Protein AF-A0A928HNW1-F1 (afdb_monomer_lite)

Foldseek 3Di:
DPDAPPVLVPWDADDLVRQDDCVLFVVLLVLLVCLDPLNVCCVCCVVPPANRHQCLVPPVSVVVVVVVVVVCCCVPPCPPQVVQCSVRSTPSLSVCCVVLNRVGSCVPVNVVVVVVVVVVLLSVLLVQLQVVQCVVVVDDGDSVCCCVVPVPSSCVSSVVSSVVVVVVVVVHPVVVRVCSNCVSVVSVVVVVVVCVVCVVCSVVDDSVVRGPPDDPDPPDPPDPDDDDPDDDDDDDDDDDDDD

Radius of gyration: 26.3 Å; chains: 1; bounding box: 69×81×68 Å

Secondary structure (DSSP, 8-state):
-PPPPHHHHT-PPPPGGG---GGGTHHHHHHHHHTSHHHHHHHHHTTSSSTTGGGGG-HHHHHHHHHHHHHHHIIIIIIIIIHHHHHH-S-HHHHTHHHHHHHHHIIIIIIIHHHHHHHHHHHHHHHHHHHHHHHHHT----HHHHHHH-HHHHHHHHHHHHHHHHHHHHH-HHHHHHHHHHTTHHHHHHHHHHHHHHGGGSTT--GGGTT-S--------------PPP--PPPP-------

Sequence (243 aa):
MANLPDYVAMAKPNALENRAPWWTNTAQTLAGVMLWVGFWNAIPMSGAGNASGLLSCGLGTAIAALVLAAFLCHILFYLIPGKLGMQTGHPLYIVGTSTYGVNGGFLMPGFLMGVLQFGWLAVNSWWAGILLTAPIMGCEATAEQVVKNYPAMFFGISIGWAVVAAFVGLKGIKYVAKIATFFPLIPLTVLIVMFAKTAGGLGDFDASKIGVAAVAEPAAVEAPAETAPAETAPIASEATADE

Structure (mmCIF, N/CA/C/O backbone):
data_AF-A0A928HNW1-F1
#
_entry.id   AF-A0A928HNW1-F1
#
loop_
_atom_site.group_PDB
_atom_site.id
_atom_site.type_symbol
_atom_site.label_atom_id
_atom_site.label_alt_id
_atom_site.label_comp_id
_atom_site.label_asym_id
_atom_site.label_entity_id
_atom_site.label_seq_id
_atom_site.pdbx_PDB_ins_code
_atom_site.Cartn_x
_atom_site.Cartn_y
_atom_site.Cartn_z
_atom_site.occupancy
_atom_site.B_iso_or_equiv
_atom_site.auth_seq_id
_atom_site.auth_comp_id
_atom_site.auth_asym_id
_atom_site.auth_atom_id
_atom_site.pdbx_PDB_model_num
ATOM 1 N N . MET A 1 1 ? -27.144 8.716 31.402 1.00 45.19 1 MET A N 1
ATOM 2 C CA . MET A 1 1 ? -26.011 8.065 30.712 1.00 45.19 1 MET A CA 1
ATOM 3 C C . MET A 1 1 ? -26.167 8.361 29.234 1.00 45.19 1 MET A C 1
ATOM 5 O O . MET A 1 1 ? -27.186 7.979 28.677 1.00 45.19 1 MET A O 1
ATOM 9 N N . ALA A 1 2 ? -25.263 9.136 28.636 1.00 54.50 2 ALA A N 1
ATOM 10 C CA . ALA A 1 2 ? -25.314 9.385 27.197 1.00 54.50 2 ALA A CA 1
ATOM 11 C C . ALA A 1 2 ? -25.045 8.058 26.471 1.00 54.50 2 ALA A C 1
ATOM 13 O O . ALA A 1 2 ? -24.022 7.426 26.730 1.00 54.50 2 ALA A O 1
ATOM 14 N N . ASN A 1 3 ? -25.980 7.615 25.627 1.00 74.50 3 ASN A N 1
ATOM 15 C CA . ASN A 1 3 ? -25.788 6.423 24.805 1.00 74.50 3 ASN A CA 1
ATOM 16 C C . ASN A 1 3 ? -24.632 6.683 23.836 1.00 74.50 3 ASN A C 1
ATOM 18 O O . ASN A 1 3 ? -24.689 7.596 23.013 1.00 74.50 3 ASN A O 1
ATOM 22 N N . LEU A 1 4 ? -23.563 5.902 23.978 1.00 73.69 4 LEU A N 1
ATOM 23 C CA . LEU A 1 4 ? -22.453 5.884 23.033 1.00 73.69 4 LEU A CA 1
ATOM 24 C C . LEU A 1 4 ? -22.960 5.340 21.690 1.00 73.69 4 LEU A C 1
ATOM 26 O O . LEU A 1 4 ? -23.742 4.389 21.702 1.00 73.69 4 LEU A O 1
ATOM 30 N N . PRO A 1 5 ? -22.515 5.879 20.542 1.00 79.44 5 PRO A N 1
ATOM 31 C CA . PRO A 1 5 ? -22.856 5.301 19.249 1.00 79.44 5 PRO A CA 1
ATOM 32 C C . PRO A 1 5 ? -22.416 3.843 19.134 1.00 79.44 5 PRO A C 1
ATOM 34 O O . PRO A 1 5 ? -21.345 3.467 19.624 1.00 79.44 5 PRO A O 1
ATOM 37 N N . ASP A 1 6 ? -23.218 3.044 18.430 1.00 80.44 6 ASP A N 1
ATOM 38 C CA . ASP A 1 6 ? -23.079 1.584 18.378 1.00 80.44 6 ASP A CA 1
ATOM 39 C C . ASP A 1 6 ? -21.678 1.128 17.951 1.00 80.44 6 ASP A C 1
ATOM 41 O O . ASP A 1 6 ? -21.142 0.164 18.494 1.00 80.44 6 ASP A O 1
ATOM 45 N N . TYR A 1 7 ? -21.024 1.847 17.032 1.00 73.88 7 TYR A N 1
ATOM 46 C CA . TYR A 1 7 ? -19.678 1.490 16.571 1.00 73.88 7 TYR A CA 1
ATOM 47 C C . TYR A 1 7 ? -18.598 1.629 17.663 1.00 73.88 7 TYR A C 1
ATOM 49 O O . TYR A 1 7 ? -17.595 0.917 17.613 1.00 73.88 7 TYR A O 1
ATOM 57 N N . VAL A 1 8 ? -18.797 2.509 18.654 1.00 76.31 8 VAL A N 1
ATOM 58 C CA . VAL A 1 8 ? -17.925 2.636 19.835 1.00 76.31 8 VAL A CA 1
ATOM 59 C C . VAL A 1 8 ? -18.339 1.631 20.903 1.00 76.31 8 VAL A C 1
ATOM 61 O O . VAL A 1 8 ? -17.483 0.980 21.494 1.00 76.31 8 VAL A O 1
ATOM 64 N N . ALA A 1 9 ? -19.644 1.452 21.119 1.00 78.31 9 ALA A N 1
ATOM 65 C CA . ALA A 1 9 ? -20.173 0.529 22.122 1.00 78.31 9 ALA A CA 1
ATOM 66 C C . ALA A 1 9 ? -19.839 -0.946 21.819 1.00 78.31 9 ALA A C 1
ATOM 68 O O . ALA A 1 9 ? -19.618 -1.740 22.733 1.00 78.31 9 ALA A O 1
ATOM 69 N N . MET A 1 10 ? -19.755 -1.316 20.538 1.00 79.12 10 MET A N 1
ATOM 70 C CA . MET A 1 10 ? -19.387 -2.666 20.094 1.00 79.12 10 MET A CA 1
ATOM 71 C C . MET A 1 10 ? -17.871 -2.896 20.006 1.00 79.12 10 MET A C 1
ATOM 73 O O . MET A 1 10 ? -17.437 -4.030 19.780 1.00 79.12 10 MET A O 1
ATOM 77 N N . ALA A 1 11 ? -17.047 -1.855 20.166 1.00 78.25 11 ALA A N 1
ATOM 78 C CA . ALA A 1 11 ? -15.604 -1.969 20.010 1.00 78.25 11 ALA A CA 1
ATOM 79 C C . ALA A 1 11 ? -14.989 -2.758 21.173 1.00 78.25 11 ALA A C 1
ATOM 81 O O . ALA A 1 11 ? -14.800 -2.242 22.272 1.00 78.25 11 ALA A O 1
ATOM 82 N N . LYS A 1 12 ? -14.617 -4.015 20.918 1.00 80.12 12 LYS A N 1
ATOM 83 C CA . LYS A 1 12 ? -13.872 -4.844 21.872 1.00 80.12 12 LYS A CA 1
ATOM 84 C C . LYS A 1 12 ? -12.391 -4.879 21.494 1.00 80.12 12 LYS A C 1
ATOM 86 O O . LYS A 1 12 ? -12.086 -5.138 20.327 1.00 80.12 12 LYS A O 1
ATOM 91 N N . PRO A 1 13 ? -11.472 -4.630 22.441 1.00 82.25 13 PRO A N 1
ATOM 92 C CA . PRO A 1 13 ? -10.051 -4.748 22.161 1.00 82.25 13 PRO A CA 1
ATOM 93 C C . PRO A 1 13 ? -9.706 -6.205 21.867 1.00 82.25 13 PRO A C 1
ATOM 95 O O . PRO A 1 13 ? -10.217 -7.124 22.513 1.00 82.25 13 PRO A O 1
ATOM 98 N N . ASN A 1 14 ? -8.800 -6.428 20.919 1.00 80.50 14 ASN A N 1
ATOM 99 C CA . ASN A 1 14 ? -8.256 -7.760 20.705 1.00 80.50 14 ASN A CA 1
ATOM 100 C C . ASN A 1 14 ? -7.391 -8.158 21.915 1.00 80.50 14 ASN A C 1
ATOM 102 O O . ASN A 1 14 ? -6.484 -7.408 22.300 1.00 80.50 14 ASN A O 1
ATOM 106 N N . ALA A 1 15 ? -7.668 -9.320 22.514 1.00 81.81 15 ALA A N 1
ATOM 107 C CA . ALA A 1 15 ? -6.929 -9.833 23.667 1.00 81.81 15 ALA A CA 1
ATOM 108 C C . ALA A 1 15 ? -5.436 -9.979 23.342 1.00 81.81 15 ALA A C 1
ATOM 110 O O . ALA A 1 15 ? -5.075 -10.265 22.202 1.00 81.81 15 ALA A O 1
ATOM 111 N N . LEU A 1 16 ? -4.568 -9.778 24.336 1.00 77.06 16 LEU A N 1
ATOM 112 C CA . LEU A 1 16 ? -3.114 -9.745 24.138 1.00 77.06 16 LEU A CA 1
ATOM 113 C C . LEU A 1 16 ? -2.577 -11.080 23.593 1.00 77.06 16 LEU A C 1
ATOM 115 O O . LEU A 1 16 ? -1.729 -11.081 22.710 1.00 77.06 16 LEU A O 1
ATOM 119 N N . GLU A 1 17 ? -3.170 -12.193 24.023 1.00 80.69 17 GLU A N 1
ATOM 120 C CA . GLU A 1 17 ? -2.882 -13.557 23.551 1.00 80.69 17 GLU A CA 1
ATOM 121 C C . GLU A 1 17 ? -3.182 -13.762 22.054 1.00 80.69 17 GLU A C 1
ATOM 123 O O . GLU A 1 17 ? -2.537 -14.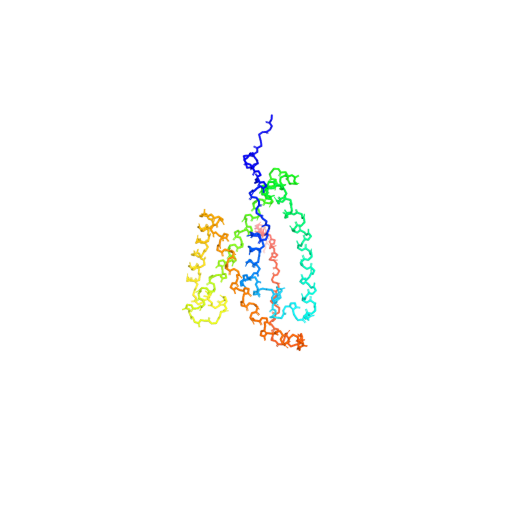565 21.386 1.00 80.69 17 GLU A O 1
ATOM 128 N N . ASN A 1 18 ? -4.122 -12.988 21.500 1.00 79.69 18 ASN A N 1
ATOM 129 C CA . ASN A 1 18 ? -4.507 -13.034 20.088 1.00 79.69 18 ASN A CA 1
ATOM 130 C C . ASN A 1 18 ? -3.710 -12.041 19.222 1.00 79.69 18 ASN A C 1
ATOM 132 O O . ASN A 1 18 ? -3.979 -11.915 18.021 1.00 79.69 18 ASN A O 1
ATOM 136 N N . ARG A 1 19 ? -2.768 -11.286 19.807 1.00 77.62 19 ARG A N 1
ATOM 137 C CA . ARG A 1 19 ? -1.927 -10.325 19.082 1.00 77.62 19 ARG A CA 1
ATOM 138 C C . ARG A 1 19 ? -0.664 -11.032 18.614 1.00 77.62 19 ARG A C 1
ATOM 140 O O . ARG A 1 19 ? 0.242 -11.308 19.390 1.00 77.62 19 ARG A O 1
ATOM 147 N N . ALA A 1 20 ? -0.603 -11.313 17.320 1.00 74.50 20 ALA A N 1
ATOM 148 C CA . ALA A 1 20 ? 0.592 -11.888 16.729 1.00 74.50 20 ALA A CA 1
ATOM 149 C C . ALA A 1 20 ? 1.731 -10.850 16.655 1.00 74.50 20 ALA A C 1
ATOM 151 O O . ALA A 1 20 ? 1.466 -9.655 16.471 1.00 74.50 20 ALA A O 1
ATOM 152 N N . PRO A 1 21 ? 2.999 -11.286 16.731 1.00 77.19 21 PRO A N 1
ATOM 153 C CA . PRO A 1 21 ? 4.135 -10.394 16.565 1.00 77.19 21 PRO A CA 1
ATOM 154 C C . PRO A 1 21 ? 4.162 -9.722 15.189 1.00 77.19 21 PRO A C 1
ATOM 156 O O . PRO A 1 21 ? 3.815 -10.335 14.175 1.00 77.19 21 PRO A O 1
ATOM 159 N N . TRP A 1 22 ? 4.650 -8.481 15.133 1.00 75.00 22 TRP A N 1
ATOM 160 C CA . TRP A 1 22 ? 4.620 -7.655 13.918 1.00 75.00 22 TRP A CA 1
ATOM 161 C C . TRP A 1 22 ? 5.319 -8.304 12.707 1.00 75.00 22 TRP A C 1
ATOM 163 O O . TRP A 1 22 ? 4.866 -8.125 11.576 1.00 75.00 22 TRP A O 1
ATOM 173 N N . TRP A 1 23 ? 6.368 -9.104 12.933 1.00 68.25 23 TRP A N 1
ATOM 174 C CA . TRP A 1 23 ? 7.117 -9.798 11.877 1.00 68.25 23 TRP A CA 1
ATOM 175 C C . TRP A 1 23 ? 6.329 -10.922 11.191 1.00 68.25 23 TRP A C 1
ATOM 177 O O . TRP A 1 23 ? 6.651 -11.292 10.066 1.00 68.25 23 TRP A O 1
ATOM 187 N N . THR A 1 24 ? 5.291 -11.455 11.840 1.00 72.06 24 THR A N 1
ATOM 188 C CA . THR A 1 24 ? 4.495 -12.574 11.300 1.00 72.06 24 THR A CA 1
ATOM 189 C C . THR A 1 24 ? 3.326 -12.137 10.423 1.00 72.06 24 THR A C 1
ATOM 191 O O . THR A 1 24 ? 2.854 -12.937 9.629 1.00 72.06 24 THR A O 1
ATOM 194 N N . ASN A 1 25 ? 2.877 -10.883 10.537 1.00 71.75 25 ASN A N 1
ATOM 195 C CA . ASN A 1 25 ? 1.702 -10.381 9.816 1.00 71.75 25 ASN A CA 1
ATOM 196 C C . ASN A 1 25 ? 2.001 -9.058 9.099 1.00 71.75 25 ASN A C 1
ATOM 198 O O . ASN A 1 25 ? 1.983 -8.969 7.869 1.00 71.75 25 ASN A O 1
ATOM 202 N N . THR A 1 26 ? 2.300 -8.014 9.874 1.00 72.44 26 THR A N 1
ATOM 203 C CA . THR A 1 26 ? 2.423 -6.642 9.369 1.00 72.44 26 THR A CA 1
ATOM 204 C C . THR A 1 26 ? 3.630 -6.478 8.452 1.00 72.44 26 THR A C 1
ATOM 206 O O . THR A 1 26 ? 3.503 -5.895 7.379 1.00 72.44 26 THR A O 1
ATOM 209 N N . ALA A 1 27 ? 4.785 -7.029 8.837 1.00 72.50 27 ALA A N 1
ATOM 210 C CA . ALA A 1 27 ? 6.018 -6.912 8.059 1.00 72.50 27 ALA A CA 1
ATOM 211 C C . ALA A 1 27 ? 5.881 -7.512 6.656 1.00 72.50 27 ALA A C 1
ATOM 213 O O . ALA A 1 27 ? 6.277 -6.889 5.678 1.00 72.50 27 ALA A O 1
ATOM 214 N N . GLN A 1 28 ? 5.277 -8.697 6.557 1.00 73.56 28 GLN A N 1
ATOM 215 C CA . GLN A 1 28 ? 5.099 -9.406 5.290 1.00 73.56 28 GLN A CA 1
ATOM 216 C C . GLN A 1 28 ? 4.134 -8.665 4.365 1.00 73.56 28 GLN A C 1
ATOM 218 O O . GLN A 1 28 ? 4.417 -8.492 3.184 1.00 73.56 28 GLN A O 1
ATOM 223 N N . THR A 1 29 ? 3.027 -8.164 4.916 1.00 73.38 29 THR A N 1
ATOM 224 C CA . THR A 1 29 ? 2.036 -7.408 4.139 1.00 73.38 29 THR A CA 1
ATOM 225 C C . THR A 1 29 ? 2.626 -6.093 3.627 1.00 73.38 29 THR A C 1
ATOM 227 O O . THR A 1 29 ? 2.460 -5.761 2.455 1.00 73.38 29 THR A O 1
ATOM 230 N N . LEU A 1 30 ? 3.375 -5.369 4.470 1.00 73.06 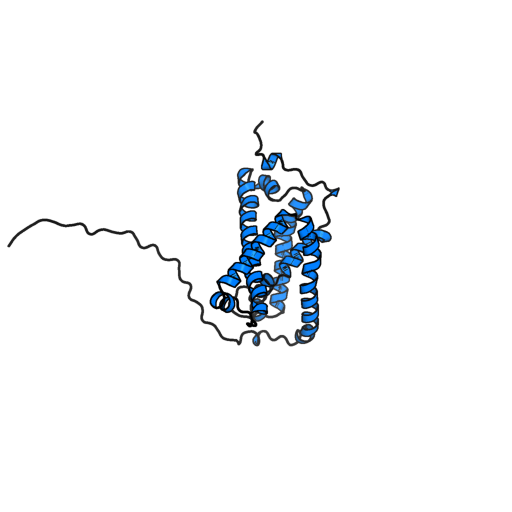30 LEU A N 1
ATOM 231 C CA . LEU A 1 30 ? 4.074 -4.147 4.063 1.00 73.06 30 LEU A CA 1
ATOM 232 C C . LEU A 1 30 ? 5.156 -4.432 3.022 1.00 73.06 30 LEU A C 1
ATOM 234 O O . LEU A 1 30 ? 5.229 -3.721 2.025 1.00 73.06 30 LEU A O 1
ATOM 238 N N . ALA A 1 31 ? 5.953 -5.487 3.209 1.00 75.44 31 ALA A N 1
ATOM 239 C CA . ALA A 1 31 ? 6.931 -5.915 2.217 1.00 75.44 31 ALA A CA 1
ATOM 240 C C . ALA A 1 31 ? 6.250 -6.248 0.884 1.00 75.44 31 ALA A C 1
ATOM 242 O O . ALA A 1 31 ? 6.748 -5.851 -0.159 1.00 75.44 31 ALA A O 1
ATOM 243 N N . GLY A 1 32 ? 5.083 -6.895 0.901 1.00 74.75 32 GLY A N 1
ATOM 244 C CA . GLY A 1 32 ? 4.294 -7.163 -0.301 1.00 74.75 32 GLY A CA 1
ATOM 245 C C . GLY A 1 32 ? 3.853 -5.910 -1.047 1.00 74.75 32 GLY A C 1
ATOM 246 O O . GLY A 1 32 ? 4.024 -5.846 -2.261 1.00 74.75 32 GLY A O 1
ATOM 247 N N . VAL A 1 33 ? 3.344 -4.902 -0.333 1.00 74.75 33 VAL A N 1
ATOM 248 C CA . VAL A 1 33 ? 2.989 -3.607 -0.940 1.00 74.75 33 VAL A CA 1
ATOM 249 C C . VAL A 1 33 ? 4.225 -2.932 -1.525 1.00 74.75 33 VAL A C 1
ATOM 251 O O . VAL A 1 33 ? 4.187 -2.464 -2.659 1.00 74.75 33 VAL A O 1
ATOM 254 N N . MET A 1 34 ? 5.330 -2.930 -0.777 1.00 73.25 34 MET A N 1
ATOM 255 C CA . MET A 1 34 ? 6.581 -2.332 -1.233 1.00 73.25 34 MET A CA 1
ATOM 256 C C . MET A 1 34 ? 7.143 -3.074 -2.440 1.00 73.25 34 MET A C 1
ATOM 258 O O . MET A 1 34 ? 7.690 -2.425 -3.306 1.00 73.25 34 MET A O 1
ATOM 262 N N . LEU A 1 35 ? 6.996 -4.400 -2.535 1.00 76.00 35 LEU A N 1
ATOM 263 C CA . LEU A 1 35 ? 7.494 -5.258 -3.621 1.00 76.00 35 LEU A CA 1
ATOM 264 C C . LEU A 1 35 ? 6.585 -5.316 -4.856 1.00 76.00 35 LEU A C 1
ATOM 266 O O . LEU A 1 35 ? 6.917 -5.976 -5.841 1.00 76.00 35 LEU A O 1
ATOM 270 N N . TRP A 1 36 ? 5.449 -4.630 -4.823 1.00 78.44 36 TRP A N 1
ATOM 271 C CA . TRP A 1 36 ? 4.496 -4.634 -5.918 1.00 78.44 36 TRP A CA 1
ATOM 272 C C . TRP A 1 36 ? 4.960 -3.770 -7.104 1.00 78.44 36 TRP A C 1
ATOM 274 O O . TRP A 1 36 ? 5.518 -2.688 -6.934 1.00 78.44 36 TRP A O 1
ATOM 284 N N . VAL A 1 37 ? 4.704 -4.242 -8.329 1.00 69.88 37 VAL A N 1
ATOM 285 C CA . VAL A 1 37 ? 5.249 -3.663 -9.573 1.00 69.88 37 VAL A CA 1
ATOM 286 C C . VAL A 1 37 ? 4.835 -2.204 -9.782 1.00 69.88 37 VAL A C 1
ATOM 288 O O . VAL A 1 37 ? 5.669 -1.392 -10.171 1.00 69.88 37 VAL A O 1
ATOM 291 N N . GLY A 1 38 ? 3.582 -1.843 -9.485 1.00 68.75 38 GLY A N 1
ATOM 292 C CA . GLY A 1 38 ? 3.128 -0.453 -9.609 1.00 68.75 38 GLY A CA 1
ATOM 293 C C . GLY A 1 38 ? 3.845 0.501 -8.646 1.00 68.75 38 GLY A C 1
ATOM 294 O O . GLY A 1 38 ? 4.018 1.675 -8.961 1.00 68.75 38 GLY A O 1
ATOM 295 N N . PHE A 1 39 ? 4.328 -0.009 -7.509 1.00 69.50 39 PHE A N 1
ATOM 296 C CA . PHE A 1 39 ? 5.101 0.767 -6.542 1.00 69.50 39 PHE A CA 1
ATOM 297 C C . PHE A 1 39 ? 6.545 0.985 -7.025 1.00 69.50 39 PHE A C 1
ATOM 299 O O . PHE A 1 39 ? 7.016 2.120 -7.057 1.00 69.50 39 PHE A O 1
ATOM 306 N N . TRP A 1 40 ? 7.231 -0.066 -7.491 1.00 67.38 40 TRP A N 1
ATOM 307 C CA . TRP A 1 40 ? 8.605 0.062 -8.002 1.00 67.38 40 TRP A CA 1
ATOM 308 C C . TRP A 1 40 ? 8.719 0.728 -9.368 1.00 67.38 40 TRP A C 1
ATOM 310 O O . TRP A 1 40 ? 9.787 1.238 -9.656 1.00 67.38 40 TRP A O 1
ATOM 320 N N . ASN A 1 41 ? 7.688 0.748 -10.215 1.00 66.56 41 ASN A N 1
ATOM 321 C CA . ASN A 1 41 ? 7.775 1.473 -11.490 1.00 66.56 41 ASN A CA 1
ATOM 322 C C . ASN A 1 41 ? 7.889 2.994 -11.249 1.00 66.56 41 ASN A C 1
ATOM 324 O O . ASN A 1 41 ? 8.696 3.681 -11.867 1.00 66.56 41 ASN A O 1
ATOM 328 N N . ALA A 1 42 ? 7.162 3.509 -10.255 1.00 65.31 42 ALA A N 1
ATOM 329 C CA . ALA A 1 42 ? 7.161 4.932 -9.929 1.00 65.31 42 ALA A CA 1
ATOM 330 C C . ALA A 1 42 ? 8.384 5.397 -9.106 1.00 65.31 42 ALA A C 1
ATOM 332 O O . ALA A 1 42 ? 8.717 6.583 -9.130 1.00 65.31 42 ALA A O 1
ATOM 333 N N . ILE A 1 43 ? 9.062 4.499 -8.376 1.00 65.19 43 ILE A N 1
ATOM 334 C CA . ILE A 1 43 ? 10.186 4.862 -7.488 1.00 65.19 43 ILE A CA 1
ATOM 335 C C . ILE A 1 43 ? 11.422 5.381 -8.246 1.00 65.19 43 ILE A C 1
ATOM 337 O O . ILE A 1 43 ? 11.904 6.453 -7.880 1.00 65.19 43 ILE A O 1
ATOM 341 N N . PRO A 1 44 ? 11.947 4.697 -9.284 1.00 61.56 44 PRO A N 1
ATOM 342 C CA . PRO A 1 44 ? 13.082 5.172 -10.069 1.00 61.56 44 PRO A CA 1
ATOM 343 C C . PRO A 1 44 ? 12.807 6.506 -10.745 1.00 61.56 44 PRO A C 1
ATOM 345 O O . PRO A 1 44 ? 13.725 7.297 -10.896 1.00 61.56 44 PRO A O 1
ATOM 348 N N . MET A 1 45 ? 11.547 6.772 -11.098 1.00 62.12 45 MET A N 1
ATOM 349 C CA . MET A 1 45 ? 11.114 8.048 -11.662 1.00 62.12 45 MET A CA 1
ATOM 350 C C . MET A 1 45 ? 10.991 9.133 -10.585 1.00 62.12 45 MET A C 1
ATOM 352 O O . MET A 1 45 ? 11.075 10.315 -10.889 1.00 62.12 45 MET A O 1
ATOM 356 N N . SER A 1 46 ? 10.829 8.777 -9.305 1.00 57.41 46 SER A N 1
ATOM 357 C CA . SER A 1 46 ? 10.625 9.710 -8.181 1.00 57.41 46 SER A CA 1
ATOM 358 C C . SER A 1 46 ? 9.533 10.766 -8.431 1.00 57.41 46 SER A C 1
ATOM 360 O O . SER A 1 46 ? 9.628 11.892 -7.955 1.00 57.41 46 SER A O 1
ATOM 362 N N . GLY A 1 47 ? 8.508 10.421 -9.219 1.00 55.44 47 GLY A N 1
ATOM 363 C CA . GLY A 1 47 ? 7.476 11.367 -9.668 1.00 55.44 47 GLY A CA 1
ATOM 364 C C . GLY A 1 47 ? 7.942 12.403 -10.705 1.00 55.44 47 GLY A C 1
ATOM 365 O O . GLY A 1 47 ? 7.154 13.257 -11.097 1.00 55.44 47 GLY A O 1
ATOM 366 N N . ALA A 1 48 ? 9.191 12.330 -11.163 1.00 52.62 48 ALA A N 1
ATOM 367 C CA . ALA A 1 48 ? 9.753 13.149 -12.226 1.00 52.62 48 ALA A CA 1
ATOM 368 C C . ALA A 1 48 ? 9.556 12.471 -13.598 1.00 52.62 48 ALA A C 1
ATOM 370 O O . ALA A 1 48 ? 9.551 11.245 -13.712 1.00 52.62 48 ALA A O 1
ATOM 371 N N . GLY A 1 49 ? 9.377 13.272 -14.655 1.00 55.12 49 GLY A N 1
ATOM 372 C CA . GLY A 1 49 ? 9.096 12.797 -16.022 1.00 55.12 49 GLY A CA 1
ATOM 373 C C . GLY A 1 49 ? 10.275 12.122 -16.735 1.00 55.12 49 GLY A C 1
ATOM 374 O O . GLY A 1 49 ? 10.171 11.763 -17.903 1.00 55.12 49 GLY A O 1
ATOM 375 N N . ASN A 1 50 ? 11.406 11.962 -16.056 1.00 56.12 50 ASN A N 1
ATOM 376 C CA . ASN A 1 50 ? 12.644 11.407 -16.574 1.00 56.12 50 ASN A CA 1
ATOM 377 C C . ASN A 1 50 ? 12.962 10.065 -15.901 1.00 56.12 50 ASN A C 1
ATOM 379 O O . ASN A 1 50 ? 12.896 9.917 -14.682 1.00 56.12 50 ASN A O 1
ATOM 383 N N . ALA A 1 51 ? 13.369 9.093 -16.725 1.00 54.69 51 ALA A N 1
ATOM 384 C CA . ALA A 1 51 ? 13.670 7.709 -16.337 1.00 54.69 51 ALA A CA 1
ATOM 385 C C . ALA A 1 51 ? 14.763 7.569 -15.252 1.00 54.69 51 ALA A C 1
ATOM 387 O O . ALA A 1 51 ? 14.960 6.487 -14.706 1.00 54.69 51 ALA A O 1
ATOM 388 N N . SER A 1 52 ? 15.471 8.661 -14.955 1.00 54.75 52 SER A N 1
ATOM 389 C CA . SER A 1 52 ? 16.584 8.746 -14.014 1.00 54.75 52 SER A CA 1
ATOM 390 C C . SER A 1 52 ? 16.189 9.077 -12.569 1.00 54.75 52 SER A C 1
ATOM 392 O O . SER A 1 52 ? 16.969 8.764 -11.671 1.00 54.75 52 SER A O 1
ATOM 394 N N . GLY A 1 53 ? 15.046 9.746 -12.349 1.00 68.12 53 GLY A N 1
ATOM 395 C CA . GLY A 1 53 ? 14.573 10.271 -11.052 1.00 68.12 53 GLY A CA 1
ATOM 396 C C . GLY A 1 53 ? 15.662 10.606 -10.021 1.00 68.12 53 GLY A C 1
ATOM 397 O O . GLY A 1 53 ? 16.634 11.282 -10.337 1.00 68.12 53 GLY A O 1
ATOM 398 N N . LEU A 1 54 ? 15.537 10.125 -8.777 1.00 66.12 54 LEU A N 1
ATOM 399 C CA . LEU A 1 54 ? 16.503 10.411 -7.698 1.00 66.12 54 LEU A CA 1
ATOM 400 C C . LEU A 1 54 ? 17.936 9.912 -7.986 1.00 66.12 54 LEU A C 1
ATOM 402 O O . LEU A 1 54 ? 18.885 10.399 -7.374 1.00 66.12 54 LEU A O 1
ATOM 406 N N . LEU A 1 55 ? 18.108 8.954 -8.904 1.00 71.25 55 LEU A N 1
ATOM 407 C CA . LEU A 1 55 ? 19.416 8.406 -9.275 1.00 71.25 55 LEU A CA 1
ATOM 408 C C . LEU A 1 55 ? 20.223 9.365 -10.165 1.00 71.25 55 LEU A C 1
ATOM 410 O O . LEU A 1 55 ? 21.450 9.243 -10.199 1.00 71.25 55 LEU A O 1
ATOM 414 N N . SER A 1 56 ? 19.589 10.356 -10.813 1.00 69.06 56 SER A N 1
ATOM 415 C CA . SER A 1 56 ? 20.311 11.422 -11.533 1.00 69.06 56 SER A CA 1
ATOM 416 C C . SER A 1 56 ? 21.116 12.322 -10.597 1.00 69.06 56 SER A C 1
ATOM 418 O O . SER A 1 56 ? 22.086 12.946 -11.015 1.00 69.06 56 SER A O 1
ATOM 420 N N . CYS A 1 57 ? 20.741 12.376 -9.318 1.00 70.06 57 CYS A N 1
ATOM 421 C CA . CYS A 1 57 ? 21.464 13.108 -8.280 1.00 70.06 57 CYS A CA 1
ATOM 422 C C . CYS A 1 57 ? 22.599 12.275 -7.650 1.00 70.06 57 CYS A C 1
ATOM 424 O O . CYS A 1 57 ? 23.224 12.718 -6.682 1.00 70.06 57 CYS A O 1
ATOM 426 N N . GLY A 1 58 ? 22.859 11.067 -8.164 1.00 73.81 58 GLY A N 1
ATOM 427 C CA . GLY A 1 58 ? 23.893 10.153 -7.687 1.00 73.81 58 GLY A CA 1
ATOM 428 C C . GLY A 1 58 ? 23.387 9.057 -6.745 1.00 73.81 58 GLY A C 1
ATOM 429 O O . GLY A 1 58 ? 22.417 9.212 -6.009 1.00 73.81 58 GLY A O 1
ATOM 430 N N . LEU A 1 59 ? 24.101 7.929 -6.720 1.00 79.50 59 LEU A N 1
ATOM 431 C CA . LEU A 1 59 ? 23.751 6.779 -5.878 1.00 79.50 59 LEU A CA 1
ATOM 432 C C . LEU A 1 59 ? 23.757 7.127 -4.377 1.00 79.50 59 LEU A C 1
ATOM 434 O O . LEU A 1 59 ? 22.906 6.663 -3.620 1.00 79.50 59 LEU A O 1
ATOM 438 N N . GLY A 1 60 ? 24.691 7.980 -3.947 1.00 80.56 60 GLY A N 1
ATOM 439 C CA . GLY A 1 60 ? 24.807 8.399 -2.548 1.00 80.56 60 GLY A CA 1
ATOM 440 C C . GLY A 1 60 ? 23.601 9.199 -2.049 1.00 80.56 60 GLY A C 1
ATOM 441 O O . GLY A 1 60 ? 23.144 8.976 -0.929 1.00 80.56 60 GLY A O 1
ATOM 442 N N . THR A 1 61 ? 23.041 10.086 -2.879 1.00 80.12 61 THR A N 1
ATOM 443 C CA . THR A 1 61 ? 21.855 10.877 -2.508 1.00 80.12 61 THR A CA 1
ATOM 444 C C . THR A 1 61 ? 20.601 10.009 -2.471 1.00 80.12 61 THR A C 1
ATOM 446 O O . THR A 1 61 ? 19.800 10.153 -1.548 1.00 80.12 61 THR A O 1
ATOM 449 N N . ALA A 1 62 ? 20.473 9.039 -3.382 1.00 79.12 62 ALA A N 1
ATOM 450 C CA . ALA A 1 62 ? 19.392 8.055 -3.355 1.00 79.12 62 ALA A CA 1
ATOM 451 C C . ALA A 1 62 ? 19.399 7.209 -2.068 1.00 79.12 62 ALA A C 1
ATOM 453 O O . ALA A 1 62 ? 18.359 7.048 -1.424 1.00 79.12 62 ALA A O 1
ATOM 454 N N . ILE A 1 63 ? 20.571 6.724 -1.641 1.00 83.19 63 ILE A N 1
ATOM 455 C CA . ILE A 1 63 ? 20.708 5.970 -0.384 1.00 83.19 63 ILE A CA 1
ATOM 456 C C . ILE A 1 63 ? 20.404 6.867 0.824 1.00 83.19 63 ILE A C 1
ATOM 458 O O . ILE A 1 63 ? 19.658 6.460 1.715 1.00 83.19 63 ILE A O 1
ATOM 462 N N . ALA A 1 64 ? 20.926 8.097 0.852 1.00 85.12 64 ALA A N 1
ATOM 463 C CA . ALA A 1 64 ? 20.669 9.038 1.942 1.00 85.12 64 ALA A CA 1
ATOM 464 C C . ALA A 1 64 ? 19.174 9.383 2.072 1.00 85.12 64 ALA A C 1
ATOM 466 O O . ALA A 1 64 ? 18.635 9.384 3.181 1.00 85.12 64 ALA A O 1
ATOM 467 N N . ALA A 1 65 ? 18.487 9.609 0.949 1.00 82.38 65 ALA A N 1
ATOM 468 C CA . ALA A 1 65 ? 17.049 9.855 0.924 1.00 82.38 65 ALA A CA 1
ATOM 469 C C . ALA A 1 65 ? 16.253 8.647 1.438 1.00 82.38 65 ALA A C 1
ATOM 471 O O . ALA A 1 65 ? 15.312 8.827 2.211 1.00 82.38 65 ALA A O 1
ATOM 472 N N . LEU A 1 66 ? 16.654 7.421 1.082 1.00 84.06 66 LEU A N 1
ATOM 473 C CA . LEU A 1 66 ? 16.022 6.197 1.582 1.00 84.06 66 LEU A CA 1
ATOM 474 C C . LEU A 1 66 ? 16.186 6.058 3.100 1.00 84.06 66 LEU A C 1
ATOM 476 O O . LEU A 1 66 ? 15.217 5.748 3.795 1.00 84.06 66 LEU A O 1
ATOM 480 N N . VAL A 1 67 ? 17.381 6.332 3.632 1.00 88.69 67 VAL A N 1
ATOM 481 C CA . VAL A 1 67 ? 17.641 6.306 5.081 1.00 88.69 67 VAL A CA 1
ATOM 482 C C . VAL A 1 67 ? 16.804 7.363 5.807 1.00 88.69 67 VAL A C 1
ATOM 484 O O . VAL A 1 67 ? 16.174 7.057 6.822 1.00 88.69 67 VAL A O 1
ATOM 487 N N . LEU A 1 68 ? 16.743 8.586 5.275 1.00 88.50 68 LEU A N 1
ATOM 488 C CA . LEU A 1 68 ? 15.935 9.661 5.853 1.00 88.50 68 LEU A CA 1
ATOM 489 C C . LEU A 1 68 ? 14.439 9.321 5.821 1.00 88.50 68 LEU A C 1
ATOM 491 O O . LEU A 1 68 ? 13.752 9.483 6.830 1.00 88.50 68 LEU A O 1
ATOM 495 N N . ALA A 1 69 ? 13.940 8.801 4.698 1.00 84.62 69 ALA A N 1
ATOM 496 C CA . ALA A 1 69 ? 12.557 8.356 4.564 1.00 84.62 69 ALA A CA 1
ATOM 497 C C . ALA A 1 69 ? 12.234 7.231 5.557 1.00 84.62 69 ALA A C 1
ATOM 499 O O . ALA A 1 69 ? 11.216 7.299 6.242 1.00 84.62 69 ALA A O 1
ATOM 500 N N . ALA A 1 70 ? 13.119 6.240 5.711 1.00 85.19 70 ALA A N 1
ATOM 501 C CA . ALA A 1 70 ? 12.947 5.165 6.686 1.00 85.19 70 ALA A CA 1
ATOM 502 C C . ALA A 1 70 ? 12.866 5.704 8.124 1.00 85.19 70 ALA A C 1
ATOM 504 O O . ALA A 1 70 ? 12.003 5.280 8.897 1.00 85.19 70 ALA A O 1
ATOM 505 N N . PHE A 1 71 ? 13.715 6.675 8.470 1.00 90.00 71 PHE A N 1
ATOM 506 C CA . PHE A 1 71 ? 13.700 7.313 9.784 1.00 90.00 71 PHE A CA 1
ATOM 507 C C . PHE A 1 71 ? 12.407 8.103 10.027 1.00 90.00 71 PHE A C 1
ATOM 509 O O . PHE A 1 71 ? 11.762 7.935 11.066 1.00 90.00 71 PHE A O 1
ATOM 516 N N . LEU A 1 72 ? 11.971 8.898 9.045 1.00 88.25 72 LEU A N 1
ATOM 517 C CA . LEU A 1 72 ? 10.709 9.639 9.109 1.00 88.25 72 LEU A CA 1
ATOM 518 C C . LEU A 1 72 ? 9.507 8.695 9.224 1.00 88.25 72 LEU A C 1
ATOM 520 O O . LEU A 1 72 ? 8.662 8.890 10.096 1.00 88.25 72 LEU A O 1
ATOM 524 N N . CYS A 1 73 ? 9.446 7.636 8.414 1.00 86.56 73 CYS A N 1
ATOM 525 C CA . CYS A 1 73 ? 8.371 6.649 8.485 1.00 86.56 73 CYS A CA 1
ATOM 526 C C . CYS A 1 73 ? 8.342 5.925 9.837 1.00 86.56 73 CYS A C 1
ATOM 528 O O . CYS A 1 73 ? 7.262 5.681 10.383 1.00 86.56 73 CYS A O 1
ATOM 530 N N . HIS A 1 74 ? 9.510 5.613 10.406 1.00 83.19 74 HIS A N 1
ATOM 531 C CA . HIS A 1 74 ? 9.601 5.009 11.730 1.00 83.19 74 HIS A CA 1
ATOM 532 C C . HIS A 1 74 ? 9.036 5.941 12.810 1.00 83.19 74 HIS A C 1
ATOM 534 O O . HIS A 1 74 ? 8.213 5.523 13.625 1.00 83.19 74 HIS A O 1
ATOM 540 N N . ILE A 1 75 ? 9.414 7.218 12.797 1.00 85.81 75 ILE A N 1
ATOM 541 C CA . ILE A 1 75 ? 8.955 8.167 13.814 1.00 85.81 75 ILE A CA 1
ATOM 542 C C . ILE A 1 75 ? 7.468 8.487 13.649 1.00 85.81 75 ILE A C 1
ATOM 544 O O . ILE A 1 75 ? 6.709 8.368 14.610 1.00 85.81 75 ILE A O 1
ATOM 548 N N . LEU A 1 76 ? 7.034 8.867 12.447 1.00 84.44 76 LEU A N 1
ATOM 549 C CA . LEU A 1 76 ? 5.678 9.375 12.235 1.00 84.44 76 LEU A CA 1
ATOM 550 C C . LEU A 1 76 ? 4.629 8.260 12.263 1.00 84.44 76 LEU A C 1
ATOM 552 O O . LEU A 1 76 ? 3.576 8.437 12.874 1.00 84.44 76 LEU A O 1
ATOM 556 N N . PHE A 1 77 ? 4.896 7.114 11.628 1.00 80.50 77 PHE A N 1
ATOM 557 C CA . PHE A 1 77 ? 3.881 6.071 11.442 1.00 80.50 77 PHE A CA 1
ATOM 558 C C . PHE A 1 77 ? 4.031 4.894 12.408 1.00 80.50 77 PHE A C 1
ATOM 560 O O . PHE A 1 77 ? 3.027 4.336 12.851 1.00 80.50 77 PHE A O 1
ATOM 567 N N . TYR A 1 78 ? 5.252 4.511 12.789 1.00 80.12 78 TYR A N 1
ATOM 568 C CA . TYR A 1 78 ? 5.426 3.394 13.720 1.00 80.12 78 TYR A CA 1
ATOM 569 C C . TYR A 1 78 ? 5.308 3.827 15.186 1.00 80.12 78 TYR A C 1
ATOM 571 O O . TYR A 1 78 ? 4.583 3.181 15.950 1.00 80.12 78 TYR A O 1
ATOM 579 N N . LEU A 1 79 ? 5.972 4.916 15.598 1.00 78.44 79 LEU A N 1
ATOM 580 C CA . LEU A 1 79 ? 5.983 5.300 17.015 1.00 78.44 79 LEU A CA 1
ATOM 581 C C . LEU A 1 79 ? 4.627 5.782 17.529 1.00 78.44 79 LEU A C 1
ATOM 583 O O . LEU A 1 79 ? 4.311 5.492 18.683 1.00 78.44 79 LEU A O 1
ATOM 587 N N . ILE A 1 80 ? 3.856 6.490 16.699 1.00 78.00 80 ILE A N 1
ATOM 588 C CA . ILE A 1 80 ? 2.585 7.095 17.106 1.00 78.00 80 ILE A CA 1
ATOM 589 C C . ILE A 1 80 ? 1.409 6.165 16.747 1.00 78.00 80 ILE A C 1
ATOM 591 O O . ILE A 1 80 ? 0.981 5.413 17.624 1.00 78.00 80 ILE A O 1
ATOM 595 N N . PRO A 1 81 ? 0.889 6.106 15.505 1.00 75.44 81 PRO A N 1
ATOM 596 C CA . PRO A 1 81 ? -0.302 5.306 15.231 1.00 75.44 81 PRO A CA 1
ATOM 597 C C . PRO A 1 81 ? -0.037 3.796 15.332 1.00 75.44 81 PRO A C 1
ATOM 599 O O . PRO A 1 81 ? -0.867 3.066 15.877 1.00 75.44 81 PRO A O 1
ATOM 602 N N . GLY A 1 82 ? 1.128 3.317 14.879 1.00 73.94 82 GLY A N 1
ATOM 603 C CA . GLY A 1 82 ? 1.477 1.894 14.906 1.00 73.94 82 GLY A CA 1
ATOM 604 C C . GLY A 1 82 ? 1.503 1.303 16.317 1.00 73.94 82 GLY A C 1
ATOM 605 O O . GLY A 1 82 ? 0.840 0.296 16.585 1.00 73.94 82 GLY A O 1
ATOM 606 N N . LYS A 1 83 ? 2.221 1.938 17.252 1.00 78.75 83 LYS A N 1
ATOM 607 C CA . LYS A 1 83 ? 2.272 1.473 18.647 1.00 78.75 83 LYS A CA 1
ATOM 608 C C . LYS A 1 83 ? 0.953 1.657 19.387 1.00 78.75 83 LYS A C 1
ATOM 610 O O . LYS A 1 83 ? 0.579 0.747 20.123 1.00 78.75 83 LYS A O 1
ATOM 615 N N . LEU A 1 84 ? 0.216 2.745 19.157 1.00 78.31 84 LEU A N 1
ATOM 616 C CA . LEU A 1 84 ? -1.081 2.950 19.809 1.00 78.31 84 LEU A CA 1
ATOM 617 C C . LEU A 1 84 ? -2.091 1.854 19.438 1.00 78.31 84 LEU A C 1
ATOM 619 O O . LEU A 1 84 ? -2.761 1.322 20.324 1.00 78.31 84 LEU A O 1
ATOM 623 N N . GLY A 1 85 ? -2.155 1.443 18.168 1.00 75.69 85 GLY A N 1
ATOM 624 C CA . GLY A 1 85 ? -2.998 0.316 17.749 1.00 75.69 85 GLY A CA 1
ATOM 625 C C . GLY A 1 85 ? -2.573 -1.014 18.386 1.00 75.69 85 GLY A C 1
ATOM 626 O O . GLY A 1 85 ? -3.410 -1.760 18.897 1.00 75.69 85 GLY A O 1
ATOM 627 N N . MET A 1 86 ? -1.266 -1.297 18.437 1.00 75.12 86 MET A N 1
ATOM 628 C CA . MET A 1 86 ? -0.742 -2.533 19.040 1.00 75.12 86 MET A CA 1
ATOM 629 C C . MET A 1 86 ? -0.910 -2.588 20.565 1.00 75.12 86 MET A C 1
ATOM 631 O O . MET A 1 86 ? -1.141 -3.668 21.111 1.00 75.12 86 MET A O 1
ATOM 635 N N . GLN A 1 87 ? -0.806 -1.451 21.258 1.00 80.00 87 GLN A N 1
ATOM 636 C CA . GLN A 1 87 ? -0.947 -1.357 22.714 1.00 80.00 87 GLN A CA 1
ATOM 637 C C . GLN A 1 87 ? -2.414 -1.425 23.145 1.00 80.00 87 GLN A C 1
ATOM 639 O O . GLN A 1 87 ? -2.760 -2.210 24.029 1.00 80.00 87 GLN A O 1
ATOM 644 N N . THR A 1 88 ? -3.291 -0.667 22.486 1.00 79.62 88 THR A N 1
ATOM 645 C CA . THR A 1 88 ? -4.722 -0.631 22.832 1.00 79.62 88 THR A CA 1
ATOM 646 C C . THR A 1 88 ? -5.473 -1.868 22.339 1.00 79.62 88 THR A C 1
ATOM 648 O O . THR A 1 88 ? -6.446 -2.285 22.960 1.00 79.62 88 THR A O 1
ATOM 651 N N . GLY A 1 89 ? -5.019 -2.500 21.250 1.00 76.06 89 GLY A N 1
ATOM 652 C CA . GLY A 1 89 ? -5.737 -3.604 20.604 1.00 76.06 89 GLY A CA 1
ATOM 653 C C . GLY A 1 89 ? -7.054 -3.175 19.961 1.00 76.06 89 GLY A C 1
ATOM 654 O O . GLY A 1 89 ? -7.845 -4.036 19.576 1.00 76.06 89 GLY A O 1
ATOM 655 N N . HIS A 1 90 ? -7.287 -1.867 19.859 1.00 81.31 90 HIS A N 1
ATOM 656 C CA . HIS A 1 90 ? -8.414 -1.280 19.161 1.00 81.31 90 HIS A CA 1
ATOM 657 C C . HIS A 1 90 ? -7.983 -0.837 17.759 1.00 81.31 90 HIS A C 1
ATOM 659 O O . HIS A 1 90 ? -6.834 -0.434 17.554 1.00 81.31 90 HIS A O 1
ATOM 665 N N . PRO A 1 91 ? -8.891 -0.889 16.775 1.00 76.31 91 PRO A N 1
ATOM 666 C CA . PRO A 1 91 ? -8.607 -0.343 15.461 1.00 76.31 91 PRO A CA 1
ATOM 667 C C . PRO A 1 91 ? -8.441 1.180 15.538 1.00 76.31 91 PRO A C 1
ATOM 669 O O . PRO A 1 91 ? -9.016 1.854 16.397 1.00 76.31 91 PRO A O 1
ATOM 672 N N . LEU A 1 92 ? -7.659 1.728 14.609 1.00 73.31 92 LEU A N 1
ATOM 673 C CA . LEU A 1 92 ? -7.201 3.119 14.647 1.00 73.31 92 LEU A CA 1
ATOM 674 C C . LEU A 1 92 ? -8.336 4.154 14.657 1.00 73.31 92 LEU A C 1
ATOM 676 O O . LEU A 1 92 ? -8.167 5.226 15.225 1.00 73.31 92 LEU A O 1
ATOM 680 N N . TYR A 1 93 ? -9.498 3.838 14.080 1.00 72.94 93 TYR A N 1
ATOM 681 C CA . TYR A 1 93 ? -10.660 4.730 14.109 1.00 72.94 93 TYR A CA 1
ATOM 682 C C . TYR A 1 93 ? -11.308 4.831 15.496 1.00 72.94 93 TYR A C 1
ATOM 684 O O . TYR A 1 93 ? -11.836 5.884 15.839 1.00 72.94 93 TYR A O 1
ATOM 692 N N . ILE A 1 94 ? -11.217 3.781 16.323 1.00 80.38 94 ILE A N 1
ATOM 693 C CA . ILE A 1 94 ? -11.655 3.815 17.726 1.00 80.38 94 ILE A CA 1
ATOM 694 C C . ILE A 1 94 ? -10.641 4.583 18.566 1.00 80.38 94 ILE A C 1
ATOM 696 O O . ILE A 1 94 ? -11.029 5.462 19.329 1.00 80.38 94 ILE A O 1
ATOM 700 N N . VAL A 1 95 ? -9.344 4.329 18.368 1.00 80.81 95 VAL A N 1
ATOM 701 C CA . VAL A 1 95 ? -8.277 5.109 19.021 1.00 80.81 95 VAL A CA 1
ATOM 702 C C . VAL A 1 95 ? -8.396 6.591 18.649 1.00 80.81 95 VAL A C 1
ATOM 704 O O . VAL A 1 95 ? -8.286 7.457 19.504 1.00 80.81 95 VAL A O 1
ATOM 707 N N . GLY A 1 96 ? -8.732 6.898 17.398 1.00 76.44 96 GLY A N 1
ATOM 708 C CA . GLY A 1 96 ? -8.947 8.263 16.929 1.00 76.44 96 GLY A CA 1
ATOM 709 C C . GLY A 1 96 ? -10.117 8.990 17.591 1.00 76.44 96 GLY A C 1
ATOM 710 O O . GLY A 1 96 ? -10.130 10.221 17.578 1.00 76.44 96 GLY A O 1
ATOM 711 N N . THR A 1 97 ? -11.063 8.282 18.221 1.00 80.56 97 THR A N 1
ATOM 712 C CA . THR A 1 97 ? -12.155 8.949 18.947 1.00 80.56 97 THR A CA 1
ATOM 713 C C . THR A 1 97 ? -11.673 9.716 20.179 1.00 80.56 97 THR A C 1
ATOM 715 O O . THR A 1 97 ? -12.326 10.684 20.565 1.00 80.56 97 THR A O 1
ATOM 718 N N . SER A 1 98 ? -10.511 9.372 20.754 1.00 79.62 98 SER A N 1
ATOM 719 C CA . SER A 1 98 ? -9.926 10.145 21.859 1.00 79.62 98 SER A CA 1
ATOM 720 C C . SER A 1 98 ? -9.315 11.474 21.410 1.00 79.62 98 SER A C 1
ATOM 722 O O . SER A 1 98 ? -9.168 12.376 22.226 1.00 79.62 98 SER A O 1
ATOM 724 N N . THR A 1 99 ? -8.947 11.600 20.131 1.00 80.81 99 THR A N 1
ATOM 725 C CA . THR A 1 99 ? -8.304 12.804 19.575 1.00 80.81 99 THR A CA 1
ATOM 726 C C . THR A 1 99 ? -9.296 13.687 18.824 1.00 80.81 99 THR A C 1
ATOM 728 O O . THR A 1 99 ? -9.256 14.905 18.956 1.00 80.81 99 THR A O 1
ATOM 731 N N . TYR A 1 100 ? -10.203 13.082 18.054 1.00 78.31 100 TYR A N 1
ATOM 732 C CA . TYR A 1 100 ? -11.139 13.791 17.173 1.00 78.31 100 TYR A CA 1
ATOM 733 C C . TYR A 1 100 ? -12.591 13.766 17.679 1.00 78.31 100 TYR A C 1
ATOM 735 O O . TYR A 1 100 ? -13.499 14.256 17.008 1.00 78.31 100 TYR A O 1
ATOM 743 N N . GLY A 1 101 ? -12.837 13.178 18.851 1.00 82.31 101 GLY A N 1
ATOM 744 C CA . GLY A 1 101 ? -14.183 12.908 19.345 1.00 82.31 101 GLY A CA 1
ATOM 745 C C . GLY A 1 101 ? -14.858 11.764 18.587 1.00 82.31 101 GLY A C 1
ATOM 746 O O . GLY A 1 101 ? -14.310 11.189 17.650 1.00 82.31 101 GLY A O 1
ATOM 747 N N . VAL A 1 102 ? -16.081 11.427 18.989 1.00 79.62 102 VAL A N 1
ATOM 748 C CA . VAL A 1 102 ? -16.840 10.301 18.424 1.00 79.62 102 VAL A CA 1
ATOM 749 C C . VAL A 1 102 ? -17.079 10.526 16.919 1.00 79.62 102 VAL A C 1
ATOM 751 O O . VAL A 1 102 ? -16.514 9.824 16.082 1.00 79.62 102 VAL A O 1
ATOM 754 N N . ASN A 1 103 ? -17.763 11.605 16.540 1.00 77.88 103 ASN A N 1
ATOM 755 C CA . ASN A 1 103 ? -18.033 11.900 15.126 1.00 77.88 103 ASN A CA 1
ATOM 756 C C . ASN A 1 103 ? -16.756 12.133 14.292 1.00 77.88 103 ASN A C 1
ATOM 758 O O . ASN A 1 103 ? -16.679 11.686 13.148 1.00 77.88 103 ASN A O 1
ATOM 762 N N . GLY A 1 104 ? -15.730 12.781 14.859 1.00 75.12 104 GLY A N 1
ATOM 763 C CA . GLY A 1 104 ? -14.474 13.029 14.147 1.00 75.12 104 GLY A CA 1
ATOM 764 C C . GLY A 1 104 ? -13.618 11.772 13.972 1.00 75.12 104 GLY A C 1
ATOM 765 O O . GLY A 1 104 ? -12.989 11.614 12.930 1.00 75.12 104 GLY A O 1
ATOM 766 N N . GLY A 1 105 ? -13.646 10.836 14.926 1.00 76.69 105 GLY A N 1
ATOM 767 C CA . GLY A 1 105 ? -12.995 9.528 14.808 1.00 76.69 105 GLY A CA 1
ATOM 768 C C . GLY A 1 105 ? -13.641 8.634 13.742 1.00 76.69 105 GLY A C 1
ATOM 769 O O . GLY A 1 105 ? -12.956 7.867 13.069 1.00 76.69 105 GLY A O 1
ATOM 770 N N . PHE A 1 106 ? -14.950 8.769 13.519 1.00 80.69 106 PHE A N 1
ATOM 771 C CA . PHE A 1 106 ? -15.615 8.096 12.403 1.00 80.69 106 PHE A CA 1
ATOM 772 C C . PHE A 1 106 ? -15.202 8.690 11.049 1.00 80.69 106 PHE A C 1
ATOM 774 O O . PHE A 1 106 ? -14.865 7.945 10.131 1.00 80.69 106 PHE A O 1
ATOM 781 N N . LEU A 1 107 ? -15.189 10.020 10.918 1.00 83.94 107 LEU A N 1
ATOM 782 C CA . LEU A 1 107 ? -14.930 10.673 9.634 1.00 83.94 107 LEU A CA 1
ATOM 783 C C . LEU A 1 107 ? -13.446 10.640 9.232 1.00 83.94 107 LEU A C 1
ATOM 785 O O . LEU A 1 107 ? -13.119 10.205 8.128 1.00 83.94 107 LEU A O 1
ATOM 789 N N . MET A 1 108 ? -12.548 11.083 10.119 1.00 80.00 108 MET A N 1
ATOM 790 C CA . MET A 1 108 ? -11.128 11.251 9.791 1.00 80.00 108 MET A CA 1
ATOM 791 C C . MET A 1 108 ? -10.399 9.902 9.698 1.00 80.00 108 MET A C 1
ATOM 793 O O . MET A 1 108 ? -9.987 9.532 8.608 1.00 80.00 108 MET A O 1
ATOM 797 N N . PRO A 1 109 ? -10.237 9.106 10.766 1.00 74.56 109 PRO A N 1
ATOM 798 C CA . PRO A 1 109 ? -9.556 7.819 10.636 1.00 74.56 109 PRO A CA 1
ATOM 799 C C . PRO A 1 109 ? -10.437 6.680 10.097 1.00 74.56 109 PRO A C 1
ATOM 801 O O . PRO A 1 109 ? -9.887 5.684 9.636 1.00 74.56 109 PRO A O 1
ATOM 804 N N . GLY A 1 110 ? -11.769 6.779 10.145 1.00 77.38 110 GLY A N 1
ATOM 805 C CA . GLY A 1 110 ? -12.667 5.741 9.623 1.00 77.38 110 GLY A CA 1
ATOM 806 C C . GLY A 1 110 ? -12.945 5.886 8.125 1.00 77.38 110 GLY A C 1
ATOM 807 O O . GLY A 1 110 ? -12.440 5.114 7.309 1.00 77.38 110 GLY A O 1
ATOM 808 N N . PHE A 1 111 ? -13.753 6.879 7.758 1.00 85.44 111 PHE A N 1
ATOM 809 C CA . PHE A 1 111 ? -14.229 7.074 6.389 1.00 85.44 111 PHE A CA 1
ATOM 810 C C . PHE A 1 111 ? -13.098 7.404 5.407 1.00 85.44 111 PHE A C 1
ATOM 812 O O . PHE A 1 111 ? -12.993 6.745 4.371 1.00 85.44 111 PHE A O 1
ATOM 819 N N . LEU A 1 112 ? -12.212 8.353 5.738 1.00 86.62 112 LEU A N 1
ATOM 820 C CA . LEU A 1 112 ? -11.109 8.739 4.845 1.00 86.62 112 LEU A CA 1
ATOM 821 C C . LEU A 1 112 ? -10.176 7.559 4.542 1.00 86.62 112 LEU A C 1
ATOM 823 O O . LEU A 1 112 ? -9.801 7.347 3.390 1.00 86.62 112 LEU A O 1
ATOM 827 N N . MET A 1 113 ? -9.847 6.748 5.555 1.00 83.00 113 MET A N 1
ATOM 828 C CA . MET A 1 113 ? -9.027 5.546 5.363 1.00 83.00 113 MET A CA 1
ATOM 829 C C . MET A 1 113 ? -9.755 4.481 4.535 1.00 83.00 113 MET A C 1
ATOM 831 O O . MET A 1 113 ? -9.101 3.705 3.841 1.00 83.00 113 MET A O 1
ATOM 835 N N . GLY A 1 114 ? -11.089 4.435 4.581 1.00 83.56 114 GLY A N 1
ATOM 836 C CA . GLY A 1 114 ? -11.902 3.586 3.708 1.00 83.56 114 GLY A CA 1
ATOM 837 C C . GLY A 1 114 ? -11.850 4.032 2.245 1.00 83.56 114 GLY A C 1
ATOM 838 O O . GLY A 1 114 ? -11.557 3.223 1.367 1.00 83.56 114 GLY A O 1
ATOM 839 N N . VAL A 1 115 ? -12.052 5.325 1.976 1.00 88.62 115 VAL A N 1
ATOM 840 C CA . VAL A 1 115 ? -11.936 5.894 0.619 1.00 88.62 115 VAL A CA 1
ATOM 841 C C . VAL A 1 115 ? -10.531 5.678 0.058 1.00 88.62 115 VAL A C 1
ATOM 843 O O . VAL A 1 115 ? -10.381 5.258 -1.088 1.00 88.62 115 VAL A O 1
ATOM 846 N N . LEU A 1 116 ? -9.499 5.881 0.880 1.00 86.62 116 LEU A N 1
ATOM 847 C CA . LEU A 1 116 ? -8.116 5.642 0.479 1.00 86.62 116 LEU A CA 1
ATOM 848 C C . LEU A 1 116 ? -7.856 4.165 0.134 1.00 86.62 116 LEU A C 1
ATOM 850 O O . LEU A 1 116 ? -7.151 3.880 -0.832 1.00 86.62 116 LEU A O 1
ATOM 854 N N . GLN A 1 117 ? -8.458 3.220 0.865 1.00 83.19 117 GLN A N 1
ATOM 855 C CA . GLN A 1 117 ? -8.376 1.791 0.536 1.00 83.19 117 GLN A CA 1
ATOM 856 C C . GLN A 1 117 ? -9.032 1.467 -0.813 1.00 83.19 117 GLN A C 1
ATOM 858 O O . GLN A 1 117 ? -8.461 0.699 -1.590 1.00 83.19 117 GLN A O 1
ATOM 863 N N . PHE A 1 118 ? -10.176 2.080 -1.137 1.00 86.12 118 PHE A N 1
ATOM 864 C CA . PHE A 1 118 ? -10.780 1.953 -2.470 1.00 86.12 118 PHE A CA 1
ATOM 865 C C . PHE A 1 118 ? -9.904 2.571 -3.563 1.00 86.12 118 PHE A C 1
ATOM 867 O O . PHE A 1 118 ? -9.728 1.960 -4.617 1.00 86.12 118 PHE A O 1
ATOM 874 N N . GLY A 1 119 ? -9.302 3.734 -3.299 1.00 86.75 119 GLY A N 1
ATOM 875 C CA . GLY A 1 119 ? -8.335 4.354 -4.205 1.00 86.75 119 GLY A CA 1
ATOM 876 C C . GLY A 1 119 ? -7.153 3.427 -4.492 1.00 86.75 119 GLY A C 1
ATOM 877 O O . GLY A 1 119 ? -6.793 3.211 -5.648 1.00 86.75 119 GLY A O 1
ATOM 878 N N . TRP A 1 120 ? -6.600 2.790 -3.458 1.00 83.56 120 TRP A N 1
ATOM 879 C CA . TRP A 1 120 ? -5.502 1.841 -3.634 1.00 83.56 120 TRP A CA 1
ATOM 880 C C . TRP A 1 120 ? -5.925 0.568 -4.377 1.00 83.56 120 TRP A C 1
ATOM 882 O O . TRP A 1 120 ? -5.175 0.065 -5.215 1.00 83.56 120 TRP A O 1
ATOM 892 N N . LEU A 1 121 ? -7.132 0.049 -4.133 1.00 86.69 121 LEU A N 1
ATOM 893 C CA . LEU A 1 121 ? -7.680 -1.076 -4.897 1.00 86.69 121 LEU A CA 1
ATOM 894 C C . LEU A 1 121 ? -7.825 -0.734 -6.389 1.00 86.69 121 LEU A C 1
ATOM 896 O O . LEU A 1 121 ? -7.504 -1.569 -7.239 1.00 86.69 121 LEU A O 1
ATOM 900 N N . ALA A 1 122 ? -8.262 0.484 -6.715 1.00 84.94 122 ALA A N 1
ATOM 901 C CA . ALA A 1 122 ? -8.373 0.950 -8.095 1.00 84.94 122 ALA A CA 1
ATOM 902 C C . ALA A 1 122 ? -7.000 1.009 -8.784 1.00 84.94 122 ALA A C 1
ATOM 904 O O . ALA A 1 122 ? -6.842 0.468 -9.879 1.00 84.94 122 ALA A O 1
ATOM 905 N N . VAL A 1 123 ? -5.987 1.565 -8.107 1.00 84.56 123 VAL A N 1
ATOM 906 C CA . VAL A 1 123 ? -4.600 1.588 -8.605 1.00 84.56 123 VAL A CA 1
ATOM 907 C C . VAL A 1 123 ? -4.074 0.165 -8.823 1.00 84.56 123 VAL A C 1
ATOM 909 O O . VAL A 1 123 ? -3.496 -0.123 -9.871 1.00 84.56 123 VAL A O 1
ATOM 912 N N . ASN A 1 124 ? -4.327 -0.755 -7.888 1.00 84.44 124 ASN A N 1
ATOM 913 C CA . ASN A 1 124 ? -3.938 -2.158 -8.053 1.00 84.44 124 ASN A CA 1
ATOM 914 C C . ASN A 1 124 ? -4.605 -2.813 -9.264 1.00 84.44 124 ASN A C 1
ATOM 916 O O . ASN A 1 124 ? -3.941 -3.508 -10.032 1.00 84.44 124 ASN A O 1
ATOM 920 N N . SER A 1 125 ? -5.898 -2.559 -9.454 1.00 86.62 125 SER A N 1
ATOM 921 C CA . SER A 1 125 ? -6.682 -3.142 -10.545 1.00 86.62 125 SER A CA 1
ATOM 922 C C . SER A 1 125 ? -6.232 -2.623 -11.911 1.00 86.62 125 SER A C 1
ATOM 924 O O . SER A 1 125 ? -6.141 -3.405 -12.852 1.00 86.62 125 SER A O 1
ATOM 926 N N . TRP A 1 126 ? -5.871 -1.340 -12.010 1.00 84.00 126 TRP A N 1
ATOM 927 C CA . TRP A 1 126 ? -5.315 -0.735 -13.224 1.00 84.00 126 TRP A CA 1
ATOM 928 C C . TRP A 1 126 ? -4.011 -1.414 -13.666 1.00 84.00 126 TRP A C 1
ATOM 930 O O . TRP A 1 126 ? -3.887 -1.888 -14.796 1.00 84.00 126 TRP A O 1
ATOM 940 N N . TRP A 1 127 ? -3.041 -1.517 -12.755 1.00 81.56 127 TRP A N 1
ATOM 941 C CA . TRP A 1 127 ? -1.743 -2.132 -13.045 1.00 81.56 127 TRP A CA 1
ATOM 942 C C . TRP A 1 127 ? -1.847 -3.642 -13.276 1.00 81.56 127 TRP A C 1
ATOM 944 O O . TRP A 1 127 ? -1.174 -4.174 -14.159 1.00 81.56 127 TRP A O 1
ATOM 954 N N . ALA A 1 128 ? -2.715 -4.335 -12.533 1.00 82.50 128 ALA A N 1
ATOM 955 C CA . ALA A 1 128 ? -3.012 -5.738 -12.797 1.00 82.50 128 ALA A CA 1
ATOM 956 C C . ALA A 1 128 ? -3.649 -5.925 -14.182 1.00 82.50 128 ALA A C 1
ATOM 958 O O . ALA A 1 128 ? -3.282 -6.855 -14.895 1.00 82.50 128 ALA A O 1
ATOM 959 N N . GLY A 1 129 ? -4.538 -5.013 -14.587 1.00 81.62 129 GLY A N 1
ATOM 960 C CA . GLY A 1 129 ? -5.118 -4.959 -15.925 1.00 81.62 129 GLY A CA 1
ATOM 961 C C . GLY A 1 129 ? -4.046 -4.922 -17.007 1.00 81.62 129 GLY A C 1
ATOM 962 O O . GLY A 1 129 ? -4.046 -5.800 -17.868 1.00 81.62 129 GLY A O 1
ATOM 963 N N . ILE A 1 130 ? -3.095 -3.983 -16.918 1.00 77.56 130 ILE A N 1
ATOM 964 C CA . ILE A 1 130 ? -1.973 -3.846 -17.870 1.00 77.56 130 ILE A CA 1
ATOM 965 C C . ILE A 1 130 ? -1.137 -5.130 -17.916 1.00 77.56 130 ILE A C 1
ATOM 967 O O . ILE A 1 130 ? -0.876 -5.664 -18.993 1.00 77.56 130 ILE A O 1
ATOM 971 N N . LEU A 1 131 ? -0.733 -5.647 -16.750 1.00 76.69 131 LEU A N 1
ATOM 972 C CA . LEU A 1 131 ? 0.144 -6.819 -16.660 1.00 76.69 131 LEU A CA 1
ATOM 973 C C . LEU A 1 131 ? -0.518 -8.109 -17.155 1.00 76.69 131 LEU A C 1
ATOM 975 O O . LEU A 1 131 ? 0.181 -8.995 -17.637 1.00 76.69 131 LEU A O 1
ATOM 979 N N . LEU A 1 132 ? -1.841 -8.227 -17.043 1.00 77.88 132 LEU A N 1
ATOM 980 C CA . LEU A 1 132 ? -2.586 -9.388 -17.528 1.00 77.88 132 LEU A CA 1
ATOM 981 C C . LEU A 1 132 ? -2.944 -9.278 -19.015 1.00 77.88 132 LEU A C 1
ATOM 983 O O . LEU A 1 132 ? -2.993 -10.301 -19.689 1.00 77.88 132 LEU A O 1
ATOM 987 N N . THR A 1 133 ? -3.160 -8.071 -19.550 1.00 73.00 133 THR A N 1
ATOM 988 C CA . THR A 1 133 ? -3.434 -7.882 -20.992 1.00 73.00 133 THR A CA 1
ATOM 989 C C . THR A 1 133 ? -2.171 -7.931 -21.852 1.00 73.00 133 THR A C 1
ATOM 991 O O . THR A 1 133 ? -2.220 -8.492 -22.946 1.00 73.00 133 THR A O 1
ATOM 994 N N . ALA A 1 134 ? -1.039 -7.397 -21.379 1.00 69.56 134 ALA A N 1
ATOM 995 C CA . ALA A 1 134 ? 0.210 -7.327 -22.146 1.00 69.56 134 ALA A CA 1
ATOM 996 C C . ALA A 1 134 ? 0.708 -8.686 -22.706 1.00 69.56 134 ALA A C 1
ATOM 998 O O . ALA A 1 134 ? 0.943 -8.770 -23.914 1.00 69.56 134 ALA A O 1
ATOM 999 N N . PRO A 1 135 ? 0.821 -9.774 -21.912 1.00 67.50 135 PRO A N 1
ATOM 1000 C CA . PRO A 1 135 ? 1.311 -11.059 -22.417 1.00 67.50 135 PRO A CA 1
ATOM 1001 C C . PRO A 1 135 ? 0.308 -11.780 -23.328 1.00 67.50 135 PRO A C 1
ATOM 1003 O O . PRO A 1 135 ? 0.726 -12.559 -24.179 1.00 67.50 135 PRO A O 1
ATOM 1006 N N . ILE A 1 136 ? -0.998 -11.522 -23.188 1.00 66.56 136 ILE A N 1
ATOM 1007 C CA . ILE A 1 136 ? -2.045 -12.144 -24.021 1.00 66.56 136 ILE A CA 1
ATOM 1008 C C . ILE A 1 136 ? -1.978 -11.625 -25.467 1.00 66.56 136 ILE A C 1
ATOM 1010 O O . ILE A 1 136 ? -2.354 -12.339 -26.393 1.00 66.56 136 ILE A O 1
ATOM 1014 N N . MET A 1 137 ? -1.463 -10.408 -25.665 1.00 62.69 137 MET A N 1
ATOM 1015 C CA . MET A 1 137 ? -1.512 -9.696 -26.948 1.00 62.69 137 MET A CA 1
ATOM 1016 C C . MET A 1 137 ? -0.137 -9.452 -27.588 1.00 62.69 137 MET A C 1
ATOM 1018 O O . MET A 1 137 ? -0.064 -8.843 -28.654 1.00 62.69 137 MET A O 1
ATOM 1022 N N . GLY A 1 138 ? 0.954 -9.908 -26.962 1.00 60.00 138 GLY A N 1
ATOM 1023 C CA . GLY A 1 138 ? 2.309 -9.809 -27.521 1.00 60.00 138 GLY A CA 1
ATOM 1024 C C . GLY A 1 138 ? 2.831 -8.377 -27.712 1.00 60.00 138 GLY A C 1
ATOM 1025 O O . GLY A 1 138 ? 3.725 -8.167 -28.526 1.00 60.00 138 GLY A O 1
ATOM 1026 N N . CYS A 1 139 ? 2.271 -7.388 -27.006 1.00 54.06 139 CYS A N 1
ATOM 1027 C CA . CYS A 1 139 ? 2.700 -5.987 -27.081 1.00 54.06 139 CYS A CA 1
ATOM 1028 C C . CYS A 1 139 ? 3.753 -5.683 -26.000 1.00 54.06 139 CYS A C 1
ATOM 1030 O O . CYS A 1 139 ? 3.573 -6.074 -24.844 1.00 54.06 139 CYS A O 1
ATOM 1032 N N . GLU A 1 140 ? 4.818 -4.946 -26.339 1.00 54.44 140 GLU A N 1
ATOM 1033 C CA . GLU A 1 140 ? 5.705 -4.358 -25.327 1.00 54.44 140 GLU A CA 1
ATOM 1034 C C . GLU A 1 140 ? 4.921 -3.333 -24.487 1.00 54.44 140 GLU A C 1
ATOM 1036 O O . GLU A 1 140 ? 4.214 -2.464 -24.993 1.00 54.44 140 GLU A O 1
ATOM 1041 N N . ALA A 1 141 ? 4.980 -3.514 -23.170 1.00 55.16 141 ALA A N 1
ATOM 1042 C CA . ALA A 1 141 ? 4.049 -2.972 -22.194 1.00 55.16 141 ALA A CA 1
ATOM 1043 C C . ALA A 1 141 ? 4.129 -1.442 -22.028 1.00 55.16 141 ALA A C 1
ATOM 1045 O O . ALA A 1 141 ? 4.854 -0.942 -21.170 1.00 55.16 141 ALA A O 1
ATOM 1046 N N . THR A 1 142 ? 3.298 -0.691 -22.753 1.00 60.62 142 THR A N 1
ATOM 1047 C CA . THR A 1 142 ? 2.909 0.665 -22.330 1.00 60.62 142 THR A CA 1
ATOM 1048 C C . THR A 1 142 ? 1.406 0.751 -22.096 1.00 60.62 142 THR A C 1
ATOM 1050 O O . THR A 1 142 ? 0.594 0.322 -22.917 1.00 60.62 142 THR A O 1
ATOM 1053 N N . ALA A 1 143 ? 1.034 1.303 -20.934 1.00 62.78 143 ALA A N 1
ATOM 1054 C CA . ALA A 1 143 ? -0.352 1.449 -20.484 1.00 62.78 143 ALA A CA 1
ATOM 1055 C C . ALA A 1 143 ? -1.237 2.131 -21.540 1.00 62.78 143 ALA A C 1
ATOM 1057 O O . ALA A 1 143 ? -2.374 1.730 -21.770 1.00 62.78 143 ALA A O 1
ATOM 1058 N N . GLU A 1 144 ? -0.679 3.128 -22.222 1.00 64.81 144 GLU A N 1
ATOM 1059 C CA . GLU A 1 144 ? -1.366 3.913 -23.241 1.00 64.81 144 GLU A CA 1
ATOM 1060 C C . GLU A 1 144 ? -1.717 3.086 -24.487 1.00 64.81 144 GLU A C 1
ATOM 1062 O O . GLU A 1 144 ? -2.834 3.169 -24.998 1.00 64.81 144 GLU A O 1
ATOM 1067 N N . GLN A 1 145 ? -0.809 2.216 -24.940 1.00 62.78 145 GLN A N 1
ATOM 1068 C CA . GLN A 1 145 ? -1.045 1.358 -26.103 1.00 62.78 145 GLN A CA 1
ATOM 1069 C C . GLN A 1 145 ? -2.102 0.288 -25.819 1.00 62.78 145 GLN A C 1
ATOM 1071 O O . GLN A 1 145 ? -2.949 0.018 -26.669 1.00 62.78 145 GLN A O 1
ATOM 1076 N N . VAL A 1 146 ? -2.093 -0.293 -24.617 1.00 66.25 146 VAL A N 1
ATOM 1077 C CA . VAL A 1 146 ? -3.078 -1.309 -24.212 1.00 66.25 146 VAL A CA 1
ATOM 1078 C C . VAL A 1 146 ? -4.485 -0.715 -24.161 1.00 66.25 146 VAL A C 1
ATOM 1080 O O . VAL A 1 146 ? -5.421 -1.296 -24.712 1.00 66.25 146 VAL A O 1
ATOM 1083 N N . VAL A 1 147 ? -4.634 0.464 -23.552 1.00 68.88 147 VAL A N 1
ATOM 1084 C CA . VAL A 1 147 ? -5.937 1.131 -23.414 1.00 68.88 147 VAL A CA 1
ATOM 1085 C C . VAL A 1 147 ? -6.460 1.615 -24.766 1.00 68.88 147 VAL A C 1
ATOM 1087 O O . VAL A 1 147 ? -7.653 1.486 -25.037 1.00 68.88 147 VAL A O 1
ATOM 1090 N N . LYS A 1 148 ? -5.583 2.127 -25.638 1.00 69.19 148 LYS A N 1
ATOM 1091 C CA . LYS A 1 148 ? -5.968 2.636 -26.962 1.00 69.19 148 LYS A CA 1
ATOM 1092 C C . LYS A 1 148 ? -6.341 1.523 -27.941 1.00 69.19 148 LYS A C 1
ATOM 1094 O O . LYS A 1 148 ? -7.302 1.676 -28.690 1.00 69.19 148 LYS A O 1
ATOM 1099 N N . ASN A 1 149 ? -5.606 0.412 -27.931 1.00 68.62 149 ASN A N 1
ATOM 1100 C CA . ASN A 1 149 ? -5.824 -0.679 -28.882 1.00 68.62 149 ASN A CA 1
ATOM 1101 C C . ASN A 1 149 ? -6.924 -1.649 -28.422 1.00 68.62 149 ASN A C 1
ATOM 1103 O O . ASN A 1 149 ? -7.649 -2.180 -29.261 1.00 68.62 149 ASN A O 1
ATOM 1107 N N . TYR A 1 150 ? -7.082 -1.867 -27.109 1.00 71.25 150 TYR A N 1
ATOM 1108 C CA . TYR A 1 150 ? -8.011 -2.868 -26.563 1.00 71.25 150 TYR A CA 1
ATOM 1109 C C . TYR A 1 150 ? -8.763 -2.379 -25.307 1.00 71.25 150 TYR A C 1
ATOM 1111 O O . TYR A 1 150 ? -8.685 -3.016 -24.249 1.00 71.25 150 TYR A O 1
ATOM 1119 N N . PRO A 1 151 ? -9.556 -1.291 -25.400 1.00 78.56 151 PRO A N 1
ATOM 1120 C CA . PRO A 1 151 ? -10.200 -0.680 -24.235 1.00 78.56 151 PRO A CA 1
ATOM 1121 C C . PRO A 1 151 ? -11.159 -1.643 -23.523 1.00 78.56 151 PRO A C 1
ATOM 1123 O O . PRO A 1 151 ? -11.101 -1.798 -22.305 1.00 78.56 151 PRO A O 1
ATOM 1126 N N . ALA A 1 152 ? -12.010 -2.353 -24.269 1.00 80.38 152 ALA A N 1
ATOM 1127 C CA . ALA A 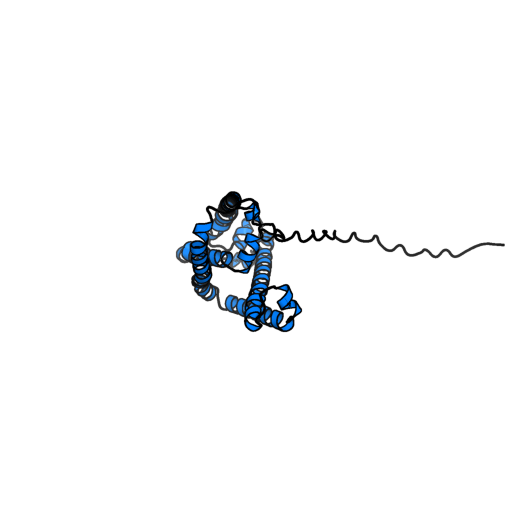1 152 ? -13.027 -3.232 -23.688 1.00 80.38 152 ALA A CA 1
ATOM 1128 C C . ALA A 1 152 ? -12.427 -4.398 -22.880 1.00 80.38 152 ALA A C 1
ATOM 1130 O O . ALA A 1 152 ? -12.926 -4.734 -21.807 1.00 80.38 152 ALA A O 1
ATOM 1131 N N . MET A 1 153 ? -11.334 -4.994 -23.365 1.00 75.94 153 MET A N 1
ATOM 1132 C CA . MET A 1 153 ? -10.671 -6.108 -22.683 1.00 75.94 153 MET A CA 1
ATOM 1133 C C . MET A 1 153 ? -9.893 -5.629 -21.457 1.00 75.94 153 MET A C 1
ATOM 1135 O O . MET A 1 153 ? -9.965 -6.262 -20.404 1.00 75.94 153 MET A O 1
ATOM 1139 N N . PHE A 1 154 ? -9.212 -4.485 -21.566 1.00 82.19 154 PHE A N 1
ATOM 1140 C CA . PHE A 1 154 ? -8.529 -3.858 -20.439 1.00 82.19 154 PHE A CA 1
ATOM 1141 C C . PHE A 1 154 ? -9.497 -3.557 -19.284 1.00 82.19 154 PHE A C 1
ATOM 1143 O O . PHE A 1 154 ? -9.248 -3.967 -18.145 1.00 82.19 154 PHE A O 1
ATOM 1150 N N . PHE A 1 155 ? -10.630 -2.905 -19.572 1.00 84.50 155 PHE A N 1
ATOM 1151 C CA . PHE A 1 155 ? -11.648 -2.633 -18.556 1.00 84.50 155 PHE A CA 1
ATOM 1152 C C . PHE A 1 155 ? -12.273 -3.924 -18.021 1.00 84.50 155 PHE A C 1
ATOM 1154 O O . PHE A 1 155 ? -12.432 -4.056 -16.810 1.00 84.50 155 PHE A O 1
ATOM 1161 N N . GLY A 1 156 ? -12.553 -4.908 -18.882 1.00 86.31 156 GLY A N 1
ATOM 1162 C CA . GLY A 1 156 ? -13.100 -6.202 -18.469 1.00 86.31 156 GLY A CA 1
ATOM 1163 C C . GLY A 1 156 ? -12.206 -6.946 -17.472 1.00 86.31 156 GLY A C 1
ATOM 1164 O O . GLY A 1 156 ? -12.685 -7.385 -16.424 1.00 86.31 156 GLY A O 1
ATOM 1165 N N . ILE A 1 157 ? -10.902 -7.039 -17.748 1.00 85.31 157 ILE A N 1
ATOM 1166 C CA . ILE A 1 157 ? -9.939 -7.698 -16.851 1.00 85.31 157 ILE A CA 1
ATOM 1167 C C . ILE A 1 157 ? -9.743 -6.889 -15.567 1.00 85.31 157 ILE A C 1
ATOM 1169 O O . ILE A 1 157 ? -9.734 -7.471 -14.484 1.00 85.31 157 ILE A O 1
ATOM 1173 N N . SER A 1 158 ? -9.635 -5.562 -15.661 1.00 86.06 158 SER A N 1
ATOM 1174 C CA . SER A 1 158 ? -9.444 -4.696 -14.489 1.00 86.06 158 SER A CA 1
ATOM 1175 C C . SER A 1 158 ? -10.641 -4.756 -13.535 1.00 86.06 158 SER A C 1
ATOM 1177 O O . SER A 1 158 ? -10.466 -4.893 -12.324 1.00 86.06 158 SER A O 1
ATOM 1179 N N . ILE A 1 159 ? -11.865 -4.724 -14.073 1.00 89.31 159 ILE A N 1
ATOM 1180 C CA . ILE A 1 159 ? -13.101 -4.876 -13.291 1.00 89.31 159 ILE A CA 1
ATOM 1181 C C . ILE A 1 159 ? -13.182 -6.288 -12.707 1.00 89.31 159 ILE A C 1
ATOM 1183 O O . ILE A 1 159 ? -13.457 -6.442 -11.517 1.00 89.31 159 ILE A O 1
ATOM 1187 N N . GLY A 1 160 ? -12.902 -7.316 -13.513 1.00 90.12 160 GLY A N 1
ATOM 1188 C CA . GLY A 1 160 ? -12.874 -8.704 -13.053 1.00 90.12 160 GLY A CA 1
ATOM 1189 C C . GLY A 1 160 ? -11.905 -8.903 -11.887 1.00 90.12 160 GLY A C 1
ATOM 1190 O O . GLY A 1 160 ? -12.267 -9.516 -10.883 1.00 90.12 160 GLY A O 1
ATOM 1191 N N . TRP A 1 161 ? -10.711 -8.311 -11.969 1.00 88.19 161 TRP A N 1
ATOM 1192 C CA . TRP A 1 161 ? -9.729 -8.322 -10.889 1.00 88.19 161 TRP A CA 1
ATOM 1193 C C . TRP A 1 161 ? -10.283 -7.653 -9.628 1.00 88.19 161 TRP A C 1
ATOM 1195 O O . TRP A 1 161 ? -10.276 -8.266 -8.559 1.00 88.19 161 TRP A O 1
ATOM 1205 N N . ALA A 1 162 ? -10.810 -6.429 -9.749 1.00 88.12 162 ALA A N 1
ATOM 1206 C CA . ALA A 1 162 ? -11.354 -5.673 -8.620 1.00 88.12 162 ALA A CA 1
ATOM 1207 C C . ALA A 1 162 ? -12.464 -6.447 -7.889 1.00 88.12 162 ALA A C 1
ATOM 1209 O O . ALA A 1 162 ? -12.470 -6.517 -6.657 1.00 88.12 162 ALA A O 1
ATOM 1210 N N . VAL A 1 163 ? -13.367 -7.082 -8.643 1.00 89.44 163 VAL A N 1
ATOM 1211 C CA . VAL A 1 163 ? -14.458 -7.903 -8.098 1.00 89.44 163 VAL A CA 1
ATOM 1212 C C . VAL A 1 163 ? -13.916 -9.141 -7.388 1.00 89.44 163 VAL A C 1
ATOM 1214 O O . VAL A 1 163 ? -14.329 -9.427 -6.262 1.00 89.44 163 VAL A O 1
ATOM 1217 N N . VAL A 1 164 ? -12.971 -9.862 -8.000 1.00 87.56 164 VAL A N 1
ATOM 1218 C CA . VAL A 1 164 ? -12.346 -11.039 -7.376 1.00 87.56 164 VAL A CA 1
ATOM 1219 C C . VAL A 1 164 ? -11.656 -10.648 -6.073 1.00 87.56 164 VAL A C 1
ATOM 1221 O O . VAL A 1 164 ? -11.823 -11.327 -5.063 1.00 87.56 164 VAL A O 1
ATOM 1224 N N . ALA A 1 165 ? -10.932 -9.536 -6.052 1.00 84.00 165 ALA A N 1
ATOM 1225 C CA . ALA A 1 165 ? -10.229 -9.085 -4.863 1.00 84.00 165 ALA A CA 1
ATOM 1226 C C . ALA A 1 165 ? -11.153 -8.608 -3.750 1.00 84.00 165 ALA A C 1
ATOM 1228 O O . ALA A 1 165 ? -10.928 -8.956 -2.589 1.00 84.00 165 ALA A O 1
ATOM 1229 N N . ALA A 1 166 ? -12.225 -7.891 -4.092 1.00 85.56 166 ALA A N 1
ATOM 1230 C CA . ALA A 1 166 ? -13.280 -7.565 -3.140 1.00 85.56 166 ALA A CA 1
ATOM 1231 C C . ALA A 1 166 ? -13.892 -8.848 -2.556 1.00 85.56 166 ALA A C 1
ATOM 1233 O O . ALA A 1 166 ? -14.052 -8.968 -1.342 1.00 85.56 166 ALA A O 1
ATOM 1234 N N . PHE A 1 167 ? -14.150 -9.855 -3.394 1.00 85.94 167 PHE A N 1
ATOM 1235 C CA . PHE 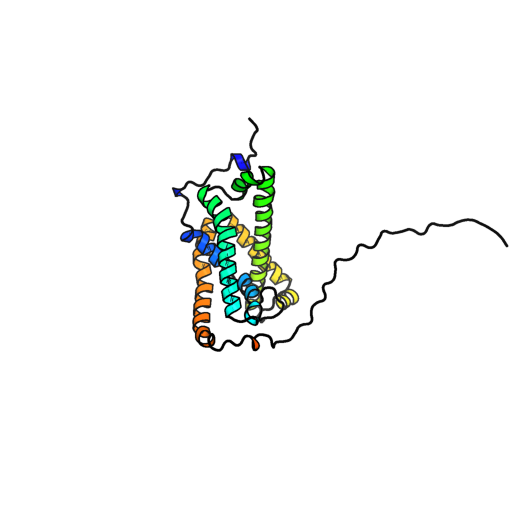A 1 167 ? -14.709 -11.132 -2.958 1.00 85.94 167 PHE A CA 1
ATOM 1236 C C . PHE A 1 167 ? -13.758 -11.931 -2.055 1.00 85.94 167 PHE A C 1
ATOM 1238 O O . PHE A 1 167 ? -14.183 -12.494 -1.044 1.00 85.94 167 PHE A O 1
ATOM 1245 N N . VAL A 1 168 ? -12.461 -11.957 -2.372 1.00 81.69 168 VAL A N 1
ATOM 1246 C CA . VAL A 1 168 ? -11.434 -12.584 -1.524 1.00 81.69 168 VAL A CA 1
ATOM 1247 C C . VAL A 1 168 ? -11.295 -11.826 -0.197 1.00 81.69 168 VAL A C 1
ATOM 1249 O O . VAL A 1 168 ? -11.188 -12.461 0.854 1.00 81.69 168 VAL A O 1
ATOM 1252 N N . GLY A 1 169 ? -11.385 -10.492 -0.216 1.00 74.25 169 GLY A N 1
ATOM 1253 C CA . GLY A 1 169 ? -11.438 -9.661 0.988 1.00 74.25 169 GLY A CA 1
ATOM 1254 C C . GLY A 1 169 ? -12.635 -9.996 1.886 1.00 74.25 169 GLY A C 1
ATOM 1255 O O . GLY A 1 169 ? -12.465 -10.167 3.095 1.00 74.25 169 GLY A O 1
ATOM 1256 N N . LEU A 1 170 ? -13.820 -10.188 1.295 1.00 78.31 170 LEU A N 1
ATOM 1257 C CA . LEU A 1 170 ? -15.047 -10.574 2.004 1.00 78.31 170 LEU A CA 1
ATOM 1258 C C . LEU A 1 170 ? -14.989 -12.004 2.568 1.00 78.31 170 LEU A C 1
ATOM 1260 O O . LEU A 1 170 ? -15.476 -12.246 3.672 1.00 78.31 170 LEU A O 1
ATOM 1264 N N . LYS A 1 171 ? -14.367 -12.953 1.853 1.00 72.69 171 LYS A N 1
ATOM 1265 C CA . LYS A 1 171 ? -14.196 -14.345 2.321 1.00 72.69 171 LYS A CA 1
ATOM 1266 C C . LYS A 1 171 ? -13.211 -14.495 3.483 1.00 72.69 171 LYS A C 1
ATOM 1268 O O . LYS A 1 171 ? -13.219 -15.526 4.158 1.00 72.69 171 LYS A O 1
ATOM 1273 N N . GLY A 1 172 ? -12.406 -13.473 3.757 1.00 64.88 172 GLY A N 1
ATOM 1274 C CA . GLY A 1 172 ? -11.750 -13.302 5.045 1.00 64.88 172 GLY A CA 1
ATOM 1275 C C . GLY A 1 172 ? -10.259 -13.005 4.955 1.00 64.88 172 GLY A C 1
ATOM 1276 O O . GLY A 1 172 ? -9.493 -13.671 4.255 1.00 64.88 172 GLY A O 1
ATOM 1277 N N . ILE A 1 173 ? -9.834 -12.064 5.802 1.00 68.94 173 ILE A N 1
ATOM 1278 C CA . ILE A 1 173 ? -8.447 -11.593 5.953 1.00 68.94 173 ILE A CA 1
ATOM 1279 C C . ILE A 1 173 ? -7.468 -12.750 6.220 1.00 68.94 173 ILE A C 1
ATOM 1281 O O . ILE A 1 173 ? -6.310 -12.675 5.829 1.00 68.94 173 ILE A O 1
ATOM 1285 N N . LYS A 1 174 ? -7.921 -13.863 6.815 1.00 65.06 174 LYS A N 1
ATOM 1286 C CA . LYS A 1 174 ? -7.079 -15.049 7.059 1.00 65.06 174 LYS A CA 1
ATOM 1287 C C . LYS A 1 174 ? -6.590 -15.725 5.771 1.00 65.06 174 LYS A C 1
ATOM 1289 O O . LYS A 1 174 ? -5.473 -16.237 5.753 1.00 65.06 174 LYS A O 1
ATOM 1294 N N . TYR A 1 175 ? -7.398 -15.742 4.710 1.00 66.06 175 TYR A N 1
ATOM 1295 C CA . TYR A 1 175 ? -6.993 -16.313 3.419 1.00 66.06 175 TYR A CA 1
ATOM 1296 C C . TYR A 1 175 ? -6.062 -15.366 2.666 1.00 66.06 175 TYR A C 1
ATOM 1298 O O . TYR A 1 175 ? -5.031 -15.803 2.158 1.00 66.06 175 TYR A O 1
ATOM 1306 N N . VAL A 1 176 ? -6.382 -14.068 2.685 1.00 66.94 176 VAL A N 1
ATOM 1307 C CA . VAL A 1 176 ? -5.515 -13.017 2.136 1.00 66.94 176 VAL A CA 1
ATOM 1308 C C . VAL A 1 176 ? -4.147 -13.051 2.809 1.00 66.94 176 VAL A C 1
ATOM 1310 O O . VAL A 1 176 ? -3.143 -13.063 2.110 1.00 66.94 176 VAL A O 1
ATOM 1313 N N . ALA A 1 177 ? -4.096 -13.156 4.140 1.00 64.94 177 ALA A N 1
ATOM 1314 C CA . ALA A 1 177 ? -2.849 -13.201 4.897 1.00 64.94 177 ALA A CA 1
ATOM 1315 C C . ALA A 1 177 ? -1.964 -14.383 4.479 1.00 64.94 177 ALA A C 1
ATOM 1317 O O . ALA A 1 177 ? -0.786 -14.188 4.213 1.00 64.94 177 ALA A O 1
ATOM 1318 N N . LYS A 1 178 ? -2.531 -15.589 4.324 1.00 69.38 178 LYS A N 1
ATOM 1319 C CA . LYS A 1 178 ? -1.759 -16.764 3.881 1.00 69.38 178 LYS A CA 1
ATOM 1320 C C . LYS A 1 178 ? -1.154 -16.584 2.490 1.00 69.38 178 LYS A C 1
ATOM 1322 O O . LYS A 1 178 ? -0.019 -16.989 2.273 1.00 69.38 178 LYS A O 1
ATOM 1327 N N . ILE A 1 179 ? -1.898 -15.997 1.554 1.00 70.56 179 ILE A N 1
ATOM 1328 C CA . ILE A 1 179 ? -1.397 -15.747 0.196 1.00 70.56 179 ILE A CA 1
ATOM 1329 C C . ILE A 1 179 ? -0.350 -14.623 0.226 1.00 70.56 179 ILE A C 1
ATOM 1331 O O . ILE A 1 179 ? 0.732 -14.770 -0.341 1.00 70.56 179 ILE A O 1
ATOM 1335 N N . ALA A 1 180 ? -0.630 -13.540 0.952 1.00 68.75 180 ALA A N 1
ATOM 1336 C CA . ALA A 1 180 ? 0.247 -12.382 1.100 1.00 68.75 180 ALA A CA 1
ATOM 1337 C C . ALA A 1 180 ? 1.561 -12.692 1.836 1.00 68.75 180 ALA A C 1
ATOM 1339 O O . ALA A 1 180 ? 2.523 -11.954 1.664 1.00 68.75 180 ALA A O 1
ATOM 1340 N N . THR A 1 181 ? 1.646 -13.776 2.610 1.00 72.06 181 THR A N 1
ATOM 1341 C CA . THR A 1 181 ? 2.911 -14.228 3.210 1.00 72.06 181 THR A CA 1
ATOM 1342 C C . THR A 1 181 ? 3.911 -14.715 2.159 1.00 72.06 181 THR A C 1
ATOM 1344 O O . THR A 1 181 ? 5.101 -14.424 2.264 1.00 72.06 181 THR A O 1
ATOM 1347 N N . PHE A 1 182 ? 3.453 -15.453 1.143 1.00 74.81 182 PHE A N 1
ATOM 1348 C CA . PHE A 1 182 ? 4.348 -16.114 0.184 1.00 74.81 182 PHE A CA 1
ATOM 1349 C C . PHE A 1 182 ? 4.502 -15.348 -1.125 1.00 74.81 182 PHE A C 1
ATOM 1351 O O . PHE A 1 182 ? 5.575 -15.368 -1.723 1.00 74.81 182 PHE A O 1
ATOM 1358 N N . PHE A 1 183 ? 3.455 -14.654 -1.569 1.00 75.31 183 PHE A N 1
ATOM 1359 C CA . PHE A 1 183 ? 3.459 -13.948 -2.850 1.00 75.31 183 PHE A CA 1
ATOM 1360 C C . PHE A 1 183 ? 4.590 -12.905 -2.991 1.00 75.31 183 PHE A C 1
ATOM 1362 O O . PHE A 1 183 ? 5.202 -12.853 -4.056 1.00 75.31 183 PHE A O 1
ATOM 1369 N N . PRO A 1 184 ? 4.959 -12.140 -1.942 1.00 78.00 184 PRO A N 1
ATOM 1370 C CA . PRO A 1 184 ? 6.076 -11.194 -1.994 1.00 78.00 184 PRO A CA 1
ATOM 1371 C C . PRO A 1 184 ? 7.459 -11.841 -2.123 1.00 78.00 184 PRO A C 1
ATOM 1373 O O . PRO A 1 184 ? 8.414 -11.161 -2.491 1.00 78.00 184 PRO A O 1
ATOM 1376 N N . LEU A 1 185 ? 7.601 -13.143 -1.848 1.00 79.81 185 LEU A N 1
ATOM 1377 C CA . LEU A 1 185 ? 8.894 -13.821 -1.981 1.00 79.81 185 LEU A CA 1
ATOM 1378 C C . LEU A 1 185 ? 9.345 -13.895 -3.442 1.00 79.81 185 LEU A C 1
ATOM 1380 O O . LEU A 1 185 ? 10.535 -13.780 -3.706 1.00 79.81 185 LEU A O 1
ATOM 1384 N N . ILE A 1 186 ? 8.408 -14.016 -4.387 1.00 82.38 186 ILE A N 1
ATOM 1385 C CA . ILE A 1 186 ? 8.709 -14.063 -5.825 1.00 82.38 186 ILE A CA 1
ATOM 1386 C C . ILE A 1 186 ? 9.424 -12.779 -6.290 1.00 82.38 186 ILE A C 1
ATOM 1388 O O . ILE A 1 186 ? 10.558 -12.882 -6.766 1.00 82.38 186 ILE A O 1
ATOM 1392 N N . PRO A 1 187 ? 8.842 -11.568 -6.141 1.00 78.38 187 PRO A N 1
ATOM 1393 C CA . PRO A 1 187 ? 9.529 -10.339 -6.526 1.00 78.38 187 PRO A CA 1
ATOM 1394 C C . PRO A 1 187 ? 10.803 -10.108 -5.704 1.00 78.38 187 PRO A C 1
ATOM 1396 O O . PRO A 1 187 ? 11.790 -9.632 -6.259 1.00 78.38 187 PRO A O 1
ATOM 1399 N N . LEU A 1 188 ? 10.847 -10.508 -4.427 1.00 83.38 188 LEU A N 1
ATOM 1400 C CA . LEU A 1 188 ? 12.074 -10.424 -3.628 1.00 83.38 188 LEU A CA 1
ATOM 1401 C C . LEU A 1 188 ? 13.216 -11.258 -4.231 1.00 83.38 188 LEU A C 1
ATOM 1403 O O . LEU A 1 188 ? 14.337 -10.766 -4.354 1.00 83.38 188 LEU A O 1
ATOM 1407 N N . THR A 1 189 ? 12.951 -12.502 -4.637 1.00 84.44 189 THR A N 1
ATOM 1408 C CA . THR A 1 189 ? 13.958 -13.357 -5.281 1.00 84.44 189 THR A CA 1
ATOM 1409 C C . THR A 1 189 ? 14.433 -12.755 -6.602 1.00 84.44 189 THR A C 1
ATOM 1411 O O . THR A 1 189 ? 15.638 -12.733 -6.855 1.00 84.44 189 THR A O 1
ATOM 1414 N N . VAL A 1 190 ? 13.522 -12.210 -7.415 1.00 84.38 190 VAL A N 1
ATOM 1415 C CA . VAL A 1 190 ? 13.883 -11.519 -8.666 1.00 84.38 190 VAL A CA 1
ATOM 1416 C C . VAL A 1 190 ? 14.809 -10.334 -8.386 1.00 84.38 190 VAL A C 1
ATOM 1418 O O . VAL A 1 190 ? 15.834 -10.198 -9.054 1.00 84.38 190 VAL A O 1
ATOM 1421 N N . LEU A 1 191 ? 14.507 -9.521 -7.370 1.00 83.25 191 LEU A N 1
ATOM 1422 C CA . LEU A 1 191 ? 15.355 -8.394 -6.978 1.00 83.25 191 LEU A CA 1
ATOM 1423 C C . LEU A 1 191 ? 16.736 -8.840 -6.494 1.00 83.25 191 LEU A C 1
ATOM 1425 O O . LEU A 1 191 ? 17.722 -8.218 -6.871 1.00 83.25 191 LEU A O 1
ATOM 1429 N N . ILE A 1 192 ? 16.838 -9.922 -5.717 1.00 86.75 192 ILE A N 1
ATOM 1430 C CA . ILE A 1 192 ? 18.136 -10.460 -5.273 1.00 86.75 192 ILE A CA 1
ATOM 1431 C C . ILE A 1 192 ? 18.976 -10.905 -6.476 1.00 86.75 192 ILE A C 1
ATOM 1433 O O . ILE A 1 192 ? 20.163 -10.589 -6.551 1.00 86.75 192 ILE A O 1
ATOM 1437 N N . VAL A 1 193 ? 18.366 -11.601 -7.439 1.00 87.19 193 VAL A N 1
ATOM 1438 C CA . VAL A 1 193 ? 19.056 -12.039 -8.663 1.00 87.19 193 VAL A CA 1
ATOM 1439 C C . VAL A 1 193 ? 19.490 -10.838 -9.505 1.00 87.19 193 VAL A C 1
ATOM 1441 O O . VAL A 1 193 ? 20.631 -10.791 -9.963 1.00 87.19 193 VAL A O 1
ATOM 1444 N N . MET A 1 194 ? 18.613 -9.850 -9.694 1.00 82.75 194 MET A N 1
ATOM 1445 C CA . MET A 1 194 ? 18.941 -8.616 -10.415 1.00 82.75 194 MET A CA 1
ATOM 1446 C C . MET A 1 194 ? 20.058 -7.843 -9.710 1.00 82.75 194 MET A C 1
ATOM 1448 O O . MET A 1 194 ? 21.002 -7.412 -10.363 1.00 82.75 194 MET A O 1
ATOM 1452 N N . PHE A 1 195 ? 20.007 -7.728 -8.383 1.00 84.19 195 PHE A N 1
ATOM 1453 C CA . PHE A 1 195 ? 21.058 -7.096 -7.595 1.00 84.19 195 PHE A CA 1
ATOM 1454 C C . PHE A 1 195 ? 22.389 -7.826 -7.765 1.00 84.19 195 PHE A C 1
ATOM 1456 O O . PHE A 1 195 ? 23.384 -7.181 -8.066 1.00 84.19 195 PHE A O 1
ATOM 1463 N N . ALA A 1 196 ? 22.421 -9.157 -7.669 1.00 86.31 196 ALA A N 1
ATOM 1464 C CA . ALA A 1 196 ? 23.647 -9.932 -7.865 1.00 86.31 196 ALA A CA 1
ATOM 1465 C C . ALA A 1 196 ? 24.258 -9.725 -9.264 1.00 86.31 196 ALA A C 1
ATOM 1467 O O . ALA A 1 196 ? 25.478 -9.662 -9.402 1.00 86.31 196 ALA A O 1
ATOM 1468 N N . LYS A 1 197 ? 23.419 -9.570 -10.296 1.00 84.19 197 LYS A N 1
ATOM 1469 C CA . LYS A 1 197 ? 23.866 -9.287 -11.669 1.00 84.19 197 LYS A CA 1
ATOM 1470 C C . LYS A 1 197 ? 24.329 -7.839 -11.876 1.00 84.19 197 LYS A C 1
ATOM 1472 O O . LYS A 1 197 ? 25.137 -7.601 -12.767 1.00 84.19 197 LYS A O 1
ATOM 1477 N N . THR A 1 198 ? 23.848 -6.898 -11.067 1.00 80.56 198 THR A N 1
ATOM 1478 C CA . THR A 1 198 ? 24.125 -5.456 -11.211 1.00 80.56 198 THR A CA 1
ATOM 1479 C C . THR A 1 198 ? 25.157 -4.937 -10.203 1.00 80.56 198 THR A C 1
ATOM 1481 O O . THR A 1 198 ? 25.769 -3.898 -10.431 1.00 80.56 198 THR A O 1
ATOM 1484 N N . ALA A 1 199 ? 25.416 -5.665 -9.113 1.00 77.31 199 ALA A N 1
ATOM 1485 C CA . ALA A 1 199 ? 26.287 -5.235 -8.017 1.00 77.31 199 ALA A CA 1
ATOM 1486 C C . ALA A 1 199 ? 27.722 -4.922 -8.469 1.00 77.31 199 ALA A C 1
ATOM 1488 O O . ALA A 1 199 ? 28.334 -3.994 -7.948 1.00 77.31 199 ALA A O 1
ATOM 1489 N N . GLY A 1 200 ? 28.235 -5.641 -9.475 1.00 75.31 200 GLY A N 1
ATOM 1490 C CA . GLY A 1 200 ? 29.555 -5.378 -10.057 1.00 75.31 200 GLY A CA 1
ATOM 1491 C C . GLY A 1 200 ? 29.667 -4.034 -10.788 1.00 75.31 200 GLY A C 1
ATOM 1492 O O . GLY A 1 200 ? 30.765 -3.509 -10.900 1.00 75.31 200 GLY A O 1
ATOM 1493 N N . GLY A 1 201 ? 28.549 -3.452 -11.237 1.00 74.19 201 GLY A N 1
ATOM 1494 C CA . GLY A 1 201 ? 28.511 -2.162 -11.938 1.00 74.19 201 GLY A CA 1
ATOM 1495 C C . GLY A 1 201 ? 28.259 -0.952 -11.034 1.00 74.19 201 GLY A C 1
ATOM 1496 O O . GLY A 1 201 ? 28.238 0.172 -11.524 1.00 74.19 201 GLY A O 1
ATOM 1497 N N . LEU A 1 202 ? 28.063 -1.151 -9.724 1.00 73.12 202 LEU A N 1
ATOM 1498 C CA . LEU A 1 202 ? 27.799 -0.054 -8.781 1.00 73.12 202 LEU A CA 1
ATOM 1499 C C . LEU A 1 202 ? 29.021 0.853 -8.571 1.00 73.12 202 LEU A C 1
ATOM 1501 O O . LEU A 1 202 ? 28.852 2.036 -8.288 1.00 73.12 202 LEU A O 1
ATOM 1505 N N . GLY A 1 203 ? 30.234 0.307 -8.710 1.00 70.62 203 GLY A N 1
ATOM 1506 C CA . GLY A 1 203 ? 31.484 1.068 -8.590 1.00 70.62 203 GLY A CA 1
ATOM 1507 C C . GLY A 1 203 ? 31.735 2.021 -9.761 1.00 70.62 203 GLY A C 1
ATOM 1508 O O . GLY A 1 203 ? 32.315 3.082 -9.561 1.00 70.62 203 GLY A O 1
ATOM 1509 N N . ASP A 1 204 ? 31.221 1.683 -10.945 1.00 76.44 204 ASP A N 1
ATOM 1510 C CA . ASP A 1 204 ? 31.349 2.474 -12.176 1.00 76.44 204 ASP A CA 1
ATOM 1511 C C . ASP A 1 204 ? 30.088 3.309 -12.467 1.00 76.44 204 ASP A C 1
ATOM 1513 O O . ASP A 1 204 ? 29.864 3.764 -13.594 1.00 76.44 204 ASP A O 1
ATOM 1517 N N . PHE A 1 205 ? 29.222 3.482 -11.464 1.00 73.38 205 PHE A N 1
ATOM 1518 C CA . PHE A 1 205 ? 27.972 4.211 -11.619 1.00 73.38 205 PHE A CA 1
ATOM 1519 C C . PHE A 1 205 ? 28.240 5.697 -11.886 1.00 73.38 205 PHE A C 1
ATOM 1521 O O . PHE A 1 205 ? 28.691 6.435 -11.011 1.00 73.38 205 PHE A O 1
ATOM 1528 N N . ASP A 1 206 ? 27.900 6.146 -13.092 1.00 72.31 206 ASP A N 1
ATOM 1529 C CA . ASP A 1 206 ? 27.996 7.542 -13.505 1.00 72.31 206 ASP A CA 1
ATOM 1530 C C . ASP A 1 206 ? 26.593 8.128 -13.684 1.00 72.31 206 ASP A C 1
ATOM 1532 O O . ASP A 1 206 ? 25.889 7.829 -14.653 1.00 72.31 206 ASP A O 1
ATOM 1536 N N . ALA A 1 207 ? 26.198 8.987 -12.742 1.00 67.56 207 ALA A N 1
ATOM 1537 C CA . ALA A 1 207 ? 24.908 9.672 -12.753 1.00 67.56 207 ALA A CA 1
ATOM 1538 C C . ALA A 1 207 ? 24.709 10.534 -14.013 1.00 67.56 207 ALA A C 1
ATOM 1540 O O . ALA A 1 207 ? 23.581 10.699 -14.472 1.00 67.56 207 ALA A O 1
ATOM 1541 N N . SER A 1 208 ? 25.798 11.010 -14.628 1.00 64.81 208 SER A N 1
ATOM 1542 C CA . SER A 1 208 ? 25.774 11.838 -15.842 1.00 64.81 208 SER A CA 1
ATOM 1543 C C . SER A 1 208 ? 25.307 11.060 -17.074 1.00 64.81 208 SER A C 1
ATOM 1545 O O . SER A 1 208 ? 24.821 11.648 -18.039 1.00 64.81 208 SER A O 1
ATOM 1547 N N . LYS A 1 209 ? 25.436 9.728 -17.055 1.00 68.50 209 LYS A N 1
ATOM 1548 C CA . LYS A 1 209 ? 24.963 8.847 -18.135 1.00 68.50 209 LYS A CA 1
ATOM 1549 C C . LYS A 1 209 ? 23.473 8.529 -18.015 1.00 68.50 209 LYS A C 1
ATOM 1551 O O . LYS A 1 209 ? 22.878 8.029 -18.969 1.00 68.50 209 LYS A O 1
ATOM 1556 N N . ILE A 1 210 ? 22.856 8.839 -16.874 1.00 63.25 210 ILE A N 1
ATOM 1557 C CA . ILE A 1 210 ? 21.443 8.579 -16.604 1.00 63.25 210 ILE A CA 1
ATOM 1558 C C . ILE A 1 210 ? 20.668 9.886 -16.796 1.00 63.25 210 ILE A C 1
ATOM 1560 O O . ILE A 1 210 ? 20.414 10.634 -15.856 1.00 63.25 210 ILE A O 1
ATOM 1564 N N . GLY A 1 211 ? 20.284 10.182 -18.040 1.00 55.81 211 GLY A N 1
ATOM 1565 C CA . GLY A 1 211 ? 19.532 11.406 -18.368 1.00 55.81 211 GLY A CA 1
ATOM 1566 C C . GLY A 1 211 ? 19.720 11.975 -19.777 1.00 55.81 211 GLY A C 1
ATOM 1567 O O . GLY A 1 211 ? 19.121 12.997 -20.084 1.00 55.81 211 GLY A O 1
ATOM 1568 N N . VAL A 1 212 ? 20.504 11.335 -20.655 1.00 47.69 212 VAL A N 1
ATOM 1569 C CA . VAL A 1 212 ? 20.681 11.783 -22.059 1.00 47.69 212 VAL A CA 1
ATOM 1570 C C . VAL A 1 212 ? 19.538 11.312 -22.983 1.00 47.69 212 VAL A C 1
ATOM 1572 O O . VAL A 1 212 ? 19.470 11.693 -24.149 1.00 47.69 212 VAL A O 1
ATOM 1575 N N . ALA A 1 213 ? 18.576 10.534 -22.480 1.00 39.66 213 ALA A N 1
ATOM 1576 C CA . ALA A 1 213 ? 17.362 10.217 -23.228 1.00 39.66 213 ALA A CA 1
ATOM 1577 C C . ALA A 1 213 ? 16.350 11.370 -23.108 1.00 39.66 213 ALA A C 1
ATOM 1579 O O . ALA A 1 213 ? 15.595 11.434 -22.144 1.00 39.66 213 ALA A O 1
ATOM 1580 N N . ALA A 1 214 ? 16.420 12.266 -24.097 1.00 31.73 214 ALA A N 1
ATOM 1581 C CA . ALA A 1 214 ? 15.443 13.259 -24.546 1.00 31.73 214 ALA A CA 1
ATOM 1582 C C . ALA A 1 214 ? 14.584 13.951 -23.472 1.00 31.73 214 ALA A C 1
ATOM 1584 O O . ALA A 1 214 ? 13.637 13.395 -22.923 1.00 31.73 214 ALA A O 1
ATOM 1585 N N . VAL A 1 215 ? 14.859 15.245 -23.298 1.00 35.38 215 VAL A N 1
ATOM 1586 C CA . VAL A 1 215 ? 13.909 16.237 -22.788 1.00 35.38 215 VAL A CA 1
ATOM 1587 C C . VAL A 1 215 ? 12.609 16.112 -23.591 1.00 35.38 215 VAL A C 1
ATOM 1589 O O . VAL A 1 215 ? 12.535 16.578 -24.725 1.00 35.38 215 VAL A O 1
ATOM 1592 N N . ALA A 1 216 ? 11.592 15.465 -23.022 1.00 31.83 216 ALA A N 1
ATOM 1593 C CA . ALA A 1 216 ? 10.221 15.737 -23.413 1.00 31.83 216 ALA A CA 1
ATOM 1594 C C . ALA A 1 216 ? 9.834 17.049 -22.725 1.00 31.83 216 ALA A C 1
ATOM 1596 O O . ALA A 1 216 ? 9.900 17.177 -21.502 1.00 31.83 216 ALA A O 1
ATOM 1597 N N . GLU A 1 217 ? 9.557 18.033 -23.568 1.00 29.36 217 GLU A N 1
ATOM 1598 C CA . GLU A 1 217 ? 9.120 19.395 -23.286 1.00 29.36 217 GLU A CA 1
ATOM 1599 C C . GLU A 1 217 ? 8.158 19.469 -22.085 1.00 29.36 217 GLU A C 1
ATOM 1601 O O . GLU A 1 217 ? 7.286 18.604 -21.951 1.00 29.36 217 GLU A O 1
ATOM 1606 N N . PRO A 1 218 ? 8.297 20.460 -21.181 1.00 32.62 218 PRO A N 1
ATOM 1607 C CA . PRO A 1 218 ? 7.383 20.588 -20.058 1.00 32.62 218 PRO A CA 1
ATOM 1608 C C . PRO A 1 218 ? 5.976 20.805 -20.611 1.00 32.62 218 PRO A C 1
ATOM 1610 O O . PRO A 1 218 ? 5.698 21.835 -21.223 1.00 32.62 218 PRO A O 1
ATOM 1613 N N . ALA A 1 219 ? 5.088 19.835 -20.385 1.00 34.06 219 ALA A N 1
ATOM 1614 C CA . ALA A 1 219 ? 3.661 20.046 -20.544 1.00 34.06 219 ALA A CA 1
ATOM 1615 C C . ALA A 1 219 ? 3.296 21.239 -19.658 1.00 34.06 219 ALA A C 1
ATOM 1617 O O . ALA A 1 219 ? 3.355 21.159 -18.427 1.00 34.06 219 ALA A O 1
ATOM 1618 N N . ALA A 1 220 ? 3.031 22.373 -20.305 1.00 29.16 220 ALA A N 1
ATOM 1619 C CA . ALA A 1 220 ? 2.607 23.584 -19.643 1.00 29.16 220 ALA A CA 1
ATOM 1620 C C . ALA A 1 220 ? 1.409 23.243 -18.758 1.00 29.16 220 ALA A C 1
ATOM 1622 O O . ALA A 1 220 ? 0.441 22.620 -19.190 1.00 29.16 220 ALA A O 1
ATOM 1623 N N . VAL A 1 221 ? 1.529 23.633 -17.496 1.00 33.94 221 VAL A N 1
ATOM 1624 C CA . VAL A 1 221 ? 0.453 23.636 -16.519 1.00 33.94 221 VAL A CA 1
ATOM 1625 C C . VAL A 1 221 ? -0.691 24.453 -17.118 1.00 33.94 221 VAL A C 1
ATOM 1627 O O . VAL A 1 221 ? -0.607 25.679 -17.166 1.00 33.94 221 VAL A O 1
ATOM 1630 N N . GLU A 1 222 ? -1.751 23.796 -17.593 1.00 33.81 222 GLU A N 1
ATOM 1631 C CA . GLU A 1 222 ? -3.032 24.475 -17.762 1.00 33.81 222 GLU A CA 1
ATOM 1632 C C . GLU A 1 222 ? -3.491 24.893 -16.364 1.00 33.81 222 GLU A C 1
ATOM 1634 O O . GLU A 1 222 ? -3.832 24.073 -15.507 1.00 33.81 222 GLU A O 1
ATOM 1639 N N . ALA A 1 223 ? -3.390 26.196 -16.115 1.00 28.69 223 ALA A N 1
ATOM 1640 C CA . ALA A 1 223 ? -3.932 26.844 -14.940 1.00 28.69 223 ALA A CA 1
ATOM 1641 C C . ALA A 1 223 ? -5.439 26.536 -14.826 1.00 28.69 223 ALA A C 1
ATOM 1643 O O . ALA A 1 223 ? -6.118 26.404 -15.849 1.00 28.69 223 ALA A O 1
ATOM 1644 N N . PRO A 1 224 ? -5.986 26.428 -13.602 1.00 31.41 224 PRO A N 1
ATOM 1645 C CA . PRO A 1 224 ? -7.414 26.225 -13.414 1.00 31.41 224 PRO A CA 1
ATOM 1646 C C . PRO A 1 224 ? -8.171 27.367 -14.089 1.00 31.41 224 PRO A C 1
ATOM 1648 O O . PRO A 1 224 ? -7.856 28.533 -13.861 1.00 31.41 224 PRO A O 1
ATOM 1651 N N . ALA A 1 225 ? -9.141 27.001 -14.929 1.00 31.12 225 ALA A N 1
ATOM 1652 C CA . ALA A 1 225 ? -10.018 27.919 -15.636 1.00 31.12 225 ALA A CA 1
ATOM 1653 C C . ALA A 1 225 ? -10.513 29.021 -14.690 1.00 31.12 225 ALA A C 1
ATOM 1655 O O . ALA A 1 225 ? -11.266 28.765 -13.748 1.00 31.12 225 ALA A O 1
ATOM 1656 N N . GLU A 1 226 ? -10.055 30.244 -14.947 1.00 30.19 226 GLU A N 1
ATOM 1657 C CA . GLU A 1 226 ? -10.600 31.447 -14.347 1.00 30.19 226 GLU A CA 1
ATOM 1658 C C . GLU A 1 226 ? -12.082 31.496 -14.722 1.00 30.19 226 GLU A C 1
ATOM 1660 O O . GLU A 1 226 ? -12.461 31.530 -15.894 1.00 30.19 226 GLU A O 1
ATOM 1665 N N . THR A 1 227 ? -12.929 31.386 -13.704 1.00 32.03 227 THR A N 1
ATOM 1666 C CA . THR A 1 227 ? -14.374 31.521 -13.814 1.00 32.03 227 THR A CA 1
ATOM 1667 C C . THR A 1 227 ? -14.694 32.835 -14.513 1.00 32.03 227 THR A C 1
ATOM 1669 O O . THR A 1 227 ? -14.456 33.906 -13.955 1.00 32.03 227 THR A O 1
ATOM 1672 N N . ALA A 1 228 ? -15.241 32.740 -15.725 1.00 30.75 228 ALA A N 1
ATOM 1673 C CA . ALA A 1 228 ? -15.814 33.868 -16.436 1.00 30.75 228 ALA A CA 1
ATOM 1674 C C . ALA A 1 228 ? -16.814 34.598 -15.516 1.00 30.75 228 ALA A C 1
ATOM 1676 O O . ALA A 1 228 ? -17.689 33.942 -14.937 1.00 30.75 228 ALA A O 1
ATOM 1677 N N . PRO A 1 229 ? -16.708 35.927 -15.342 1.00 30.58 229 PRO A N 1
ATOM 1678 C CA . PRO A 1 229 ? -17.726 36.676 -14.631 1.00 30.58 229 PRO A CA 1
ATOM 1679 C C . PRO A 1 229 ? -19.038 36.639 -15.419 1.00 30.58 229 PRO A C 1
ATOM 1681 O O . PRO A 1 229 ? -19.063 36.696 -16.648 1.00 30.58 229 PRO A O 1
ATOM 1684 N N . ALA A 1 230 ? -20.114 36.496 -14.654 1.00 31.59 230 ALA A N 1
ATOM 1685 C CA . ALA A 1 230 ? -21.483 36.319 -15.090 1.00 31.59 230 ALA A CA 1
ATOM 1686 C C . ALA A 1 230 ? -21.930 37.298 -16.190 1.00 31.59 230 ALA A C 1
ATOM 1688 O O . ALA A 1 230 ? -21.708 38.504 -16.114 1.00 31.59 230 ALA A O 1
ATOM 1689 N N . GLU A 1 231 ? -22.622 36.715 -17.166 1.00 32.44 231 GLU A N 1
ATOM 1690 C CA . GLU A 1 231 ? -23.685 37.276 -17.996 1.00 32.44 231 GLU A CA 1
ATOM 1691 C C . GLU A 1 231 ? -24.247 38.624 -17.500 1.00 32.44 231 GLU A C 1
ATOM 1693 O O . GLU A 1 231 ? -25.019 38.691 -16.543 1.00 32.44 231 GLU A O 1
ATOM 1698 N N . THR A 1 232 ? -23.909 39.708 -18.200 1.00 31.39 232 THR A N 1
ATOM 1699 C CA . THR A 1 232 ? -24.722 40.926 -18.229 1.00 31.39 232 THR A CA 1
ATOM 1700 C C . THR A 1 232 ? -25.480 40.960 -19.551 1.00 31.39 232 THR A C 1
ATOM 1702 O O . THR A 1 232 ? -24.923 41.183 -20.624 1.00 31.39 232 THR A O 1
ATOM 1705 N N . ALA A 1 233 ? -26.778 40.679 -19.461 1.00 33.56 233 ALA A N 1
ATOM 1706 C CA . ALA A 1 233 ? -27.737 40.820 -20.545 1.00 33.56 233 ALA A CA 1
ATOM 1707 C C . A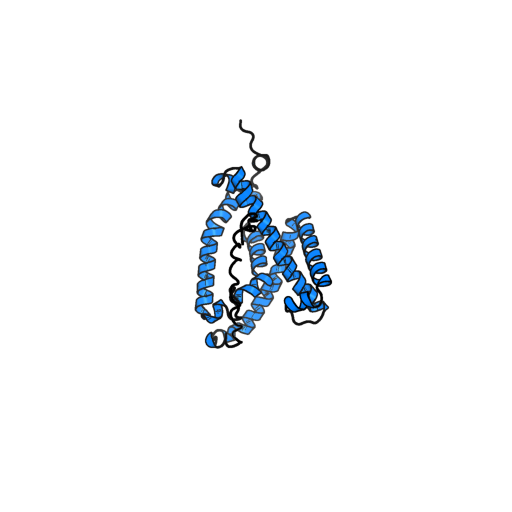LA A 1 233 ? -27.726 42.254 -21.121 1.00 33.56 233 ALA A C 1
ATOM 1709 O O . ALA A 1 233 ? -27.558 43.215 -20.362 1.00 33.56 233 ALA A O 1
ATOM 1710 N N . PRO A 1 234 ? -27.949 42.439 -22.435 1.00 31.03 234 PRO A N 1
ATOM 1711 C CA . PRO A 1 234 ? -28.127 43.766 -23.001 1.00 31.03 234 PRO A CA 1
ATOM 1712 C C . PRO A 1 234 ? -29.461 44.343 -22.518 1.00 31.03 234 PRO A C 1
ATOM 1714 O O . PRO A 1 234 ? -30.530 43.778 -22.750 1.00 31.03 234 PRO A O 1
ATOM 1717 N N . ILE A 1 235 ? -29.393 45.483 -21.832 1.00 31.84 235 ILE A N 1
ATOM 1718 C CA . ILE A 1 235 ? -30.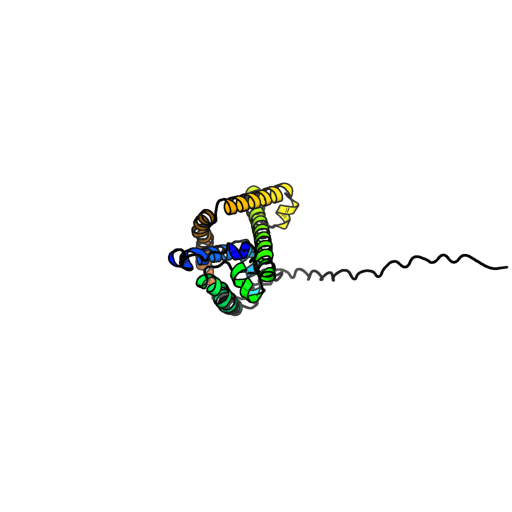563 46.295 -21.507 1.00 31.84 235 ILE A CA 1
ATOM 1719 C C . ILE A 1 235 ? -31.096 46.865 -22.823 1.00 31.84 235 ILE A C 1
ATOM 1721 O O . ILE A 1 235 ? -30.413 47.626 -23.508 1.00 31.84 235 ILE A O 1
ATOM 1725 N N . ALA A 1 236 ? -32.320 46.476 -23.171 1.00 32.09 236 ALA A N 1
ATOM 1726 C CA . ALA A 1 236 ? -33.107 47.120 -24.205 1.00 32.09 236 ALA A CA 1
ATOM 1727 C C . ALA A 1 236 ? -33.347 48.588 -23.820 1.00 32.09 236 ALA A C 1
ATOM 1729 O O . ALA A 1 236 ? -33.938 48.884 -22.783 1.00 32.09 236 ALA A O 1
ATOM 1730 N N . SER A 1 237 ? -32.870 49.495 -24.667 1.00 33.16 237 SER A N 1
ATOM 1731 C CA . SER A 1 237 ? -33.191 50.919 -24.643 1.00 33.16 237 SER A CA 1
ATOM 1732 C C . SER A 1 237 ? -34.189 51.180 -25.771 1.00 33.16 237 SER A C 1
ATOM 1734 O O . SER A 1 237 ? -33.784 51.364 -26.916 1.00 33.16 237 SER A O 1
ATOM 1736 N N . GLU A 1 238 ? -35.483 51.171 -25.462 1.00 32.94 238 GLU A N 1
ATOM 1737 C CA . GLU A 1 238 ? -36.510 51.784 -26.312 1.00 32.94 238 GLU A CA 1
ATOM 1738 C C . GLU A 1 238 ? -36.723 53.250 -25.907 1.00 32.94 238 GLU A C 1
ATOM 1740 O O . GLU A 1 238 ? -36.665 53.570 -24.720 1.00 32.94 238 GLU A O 1
ATOM 1745 N N . ALA A 1 239 ? -37.064 54.068 -26.918 1.00 29.34 239 ALA A N 1
ATOM 1746 C CA . ALA A 1 239 ? -37.556 55.457 -26.877 1.00 29.34 239 ALA A CA 1
ATOM 1747 C C . ALA A 1 239 ? -36.488 56.534 -26.573 1.00 29.34 239 ALA A C 1
ATOM 1749 O O . ALA A 1 239 ? -35.745 56.423 -25.610 1.00 29.34 239 ALA A O 1
ATOM 1750 N N . THR A 1 240 ? -36.313 57.631 -27.320 1.00 29.33 240 THR A N 1
ATOM 1751 C CA . THR A 1 240 ? -37.129 58.405 -28.291 1.00 29.33 240 THR A CA 1
ATOM 1752 C C . THR A 1 240 ? -36.206 59.485 -28.892 1.00 29.33 240 THR A C 1
ATOM 1754 O O . THR A 1 240 ? -35.288 59.912 -28.195 1.00 29.33 240 THR A O 1
ATOM 1757 N N . ALA A 1 241 ? -36.381 59.902 -30.151 1.00 29.62 241 ALA A N 1
ATOM 1758 C CA . ALA A 1 241 ? -36.741 61.278 -30.580 1.00 29.62 241 ALA A CA 1
ATOM 1759 C C . ALA A 1 241 ? -35.763 61.655 -31.718 1.00 29.62 241 ALA A C 1
ATOM 1761 O O . ALA A 1 241 ? -34.562 61.478 -31.547 1.00 29.62 241 ALA A O 1
ATOM 1762 N N . ASP A 1 242 ? -36.210 61.855 -32.955 1.00 32.56 242 ASP A N 1
ATOM 1763 C CA . ASP A 1 242 ? -36.643 63.125 -33.569 1.00 32.56 242 ASP A CA 1
ATOM 1764 C C . ASP A 1 242 ? -35.627 63.543 -34.656 1.00 32.56 242 ASP A C 1
ATOM 1766 O O . ASP A 1 242 ? -34.420 63.476 -34.432 1.00 32.56 242 ASP A O 1
ATOM 1770 N N . GLU A 1 243 ? -36.192 63.965 -35.796 1.00 34.38 243 GLU A N 1
ATOM 1771 C CA . GLU A 1 243 ? -35.616 64.520 -37.047 1.00 34.38 243 GLU A CA 1
ATOM 1772 C C . GLU A 1 243 ? -34.929 63.591 -38.069 1.00 34.38 243 GLU A C 1
ATOM 1774 O O . GLU A 1 243 ? -33.821 63.063 -37.835 1.00 34.38 243 GLU A O 1
#

pLDDT: mean 70.16, std 16.9, range [28.69, 90.12]